Protein AF-A0A2E9H2A4-F1 (afdb_monomer_lite)

Sequence (267 aa):
MDQTSPLSNIRSANSITELLSYAELPSLSETFDEAINESSDATPHNDAESMAMAVLEGIEKLYPNKPIKTAPEEAQAKALQSYLTGAYCTAWNRHYKDAYKDKVQRLLEAIQKRLINYTKRQLIKDPETSLICRYLVASLYYPGCNQGKLLSIVNERGYLLKETHDNGGVSFFIRGLAAKVGDNTFSIDRRGREHRQYLTVTVPQAFPVYTNGETYTMSSHDFIKSVPELDSAYYHITSFGDRKGCARHFPVQWHKVPDLLRKLSCY

Radius of gyration: 24.15 Å; chains: 1; bounding box: 60×39×70 Å

Foldseek 3Di:
DDPDPLLNQLLPDQALVSNVVSVPPCCLVVVVVVCVVPDPDDPPPPVSLVSLVSSLVSCPVRVDLDADDDLVSLVSLVVLLVVLVVVLVVCVVVVPDVVSNVSSVVSNVSSLVSLLVVQLVLADPDPLLQQLQVCQLVVVVPPQFLNVLSQVVNLVVPQKAWAQDPVRDIWIKGWRHFFWFFAPDWDADPVRDTDTDTHRDSATAIETGDDPPPNPPVPPVVVVVSHHHDPCVRHDYEHDDDDGRHTDDDPHPVVCNVVSSVVSVRD

pLDDT: mean 80.33, std 15.94, range [37.22, 97.31]

Structure (mmCIF, N/CA/C/O backbone):
data_AF-A0A2E9H2A4-F1
#
_entry.id   AF-A0A2E9H2A4-F1
#
loop_
_atom_site.group_PDB
_atom_site.id
_atom_site.type_symbol
_atom_site.label_atom_id
_atom_site.label_alt_id
_atom_site.label_comp_id
_atom_site.label_asym_id
_atom_site.label_entity_id
_atom_site.label_seq_id
_atom_site.pdbx_PDB_ins_code
_atom_site.Cartn_x
_atom_site.Cartn_y
_atom_site.Cartn_z
_atom_site.occupancy
_atom_site.B_iso_or_equiv
_atom_site.auth_seq_id
_atom_site.auth_comp_id
_atom_site.auth_asym_id
_atom_site.auth_atom_id
_atom_site.pdbx_PDB_model_num
ATOM 1 N N . MET A 1 1 ? 36.497 18.660 -25.911 1.00 41.53 1 MET A N 1
ATOM 2 C CA . MET A 1 1 ? 35.670 18.106 -24.822 1.00 41.53 1 MET A CA 1
ATOM 3 C C . MET A 1 1 ? 35.208 16.748 -25.306 1.00 41.53 1 MET A C 1
ATOM 5 O O . MET A 1 1 ? 34.472 16.718 -26.282 1.00 41.53 1 MET A O 1
ATOM 9 N N . ASP A 1 2 ? 35.722 15.662 -24.728 1.00 44.47 2 ASP A N 1
ATOM 10 C CA . ASP A 1 2 ? 35.281 14.305 -25.073 1.00 44.47 2 ASP A CA 1
ATOM 11 C C . ASP A 1 2 ? 33.812 14.159 -24.678 1.00 44.47 2 ASP A C 1
ATOM 13 O O . ASP A 1 2 ? 33.480 14.084 -23.496 1.00 44.47 2 ASP A O 1
ATOM 17 N N . GLN A 1 3 ? 32.916 14.177 -25.664 1.00 45.69 3 GLN A N 1
ATOM 18 C CA . GLN A 1 3 ? 31.533 13.784 -25.441 1.00 45.69 3 GLN A CA 1
ATOM 19 C C . GLN A 1 3 ? 31.513 12.258 -25.363 1.00 45.69 3 GLN A C 1
ATOM 21 O O . GLN A 1 3 ? 31.515 11.570 -26.384 1.00 45.69 3 GLN A O 1
ATOM 26 N N . THR A 1 4 ? 31.550 11.712 -24.147 1.00 58.47 4 THR A N 1
ATOM 27 C CA . THR A 1 4 ? 31.296 10.286 -23.943 1.00 58.47 4 THR A CA 1
ATOM 28 C C . THR A 1 4 ? 29.898 9.964 -24.467 1.00 58.47 4 THR A C 1
ATOM 30 O O . THR A 1 4 ? 28.918 10.627 -24.123 1.00 58.47 4 THR A O 1
ATOM 33 N N . SER A 1 5 ? 29.806 8.961 -25.347 1.00 72.56 5 SER A N 1
ATOM 34 C CA . SER A 1 5 ? 28.535 8.537 -25.944 1.00 72.56 5 SER A CA 1
ATOM 35 C C . SER A 1 5 ? 27.500 8.251 -24.841 1.00 72.56 5 SER A C 1
ATOM 37 O O . SER A 1 5 ? 27.849 7.577 -23.864 1.00 72.56 5 SER A O 1
ATOM 39 N N . PRO A 1 6 ? 26.229 8.671 -24.981 1.00 72.44 6 PRO A N 1
ATOM 40 C CA . PRO A 1 6 ? 25.174 8.380 -24.005 1.00 72.44 6 PRO A CA 1
ATOM 41 C C . PRO A 1 6 ? 25.090 6.898 -23.609 1.00 72.44 6 PRO A C 1
ATOM 43 O O . PRO A 1 6 ? 24.898 6.568 -22.440 1.00 72.44 6 PRO A O 1
ATOM 46 N N . LEU A 1 7 ? 25.335 5.987 -24.558 1.00 70.94 7 LEU A N 1
ATOM 47 C CA . LEU A 1 7 ? 25.357 4.545 -24.312 1.00 70.94 7 LEU A CA 1
ATOM 48 C C . LEU A 1 7 ? 26.518 4.118 -23.398 1.00 70.94 7 LEU A C 1
ATOM 50 O O . LEU A 1 7 ? 26.370 3.200 -22.592 1.00 70.94 7 LEU A O 1
ATOM 54 N N . SER A 1 8 ? 27.672 4.779 -23.509 1.00 72.75 8 SER A N 1
ATOM 55 C CA . SER A 1 8 ? 28.818 4.523 -22.631 1.00 72.75 8 SER A CA 1
ATOM 56 C C . SER A 1 8 ? 28.529 4.955 -21.192 1.00 72.75 8 SER A C 1
ATOM 58 O O . SER A 1 8 ? 28.810 4.181 -20.280 1.00 72.75 8 SER A O 1
ATOM 60 N N . ASN A 1 9 ? 27.850 6.094 -21.007 1.00 77.75 9 ASN A N 1
ATOM 61 C CA . ASN A 1 9 ? 27.441 6.600 -19.693 1.00 77.75 9 ASN A CA 1
ATOM 62 C C . ASN A 1 9 ? 26.414 5.667 -19.018 1.00 77.75 9 ASN A C 1
ATOM 64 O O . ASN A 1 9 ? 26.555 5.327 -17.845 1.00 77.75 9 ASN A O 1
ATOM 68 N N . ILE A 1 10 ? 25.428 5.167 -19.777 1.00 77.81 10 ILE A N 1
ATOM 69 C CA . ILE A 1 10 ? 24.447 4.175 -19.292 1.00 77.81 10 ILE A CA 1
ATOM 70 C C . ILE A 1 10 ? 25.150 2.891 -18.832 1.00 77.81 10 ILE A C 1
ATOM 72 O O . ILE A 1 10 ? 24.850 2.357 -17.766 1.00 77.81 10 ILE A O 1
ATOM 76 N N . ARG A 1 11 ? 26.110 2.393 -19.621 1.00 77.25 11 ARG A N 1
ATOM 77 C CA . ARG A 1 11 ? 26.856 1.165 -19.301 1.00 77.25 11 ARG A CA 1
ATOM 78 C C . ARG A 1 11 ? 27.797 1.324 -18.109 1.00 77.25 11 ARG A C 1
ATOM 80 O O . ARG A 1 11 ? 28.096 0.324 -17.455 1.00 77.25 11 ARG A O 1
ATOM 87 N N . SER A 1 12 ? 28.262 2.542 -17.835 1.00 79.25 12 SER A N 1
ATOM 88 C CA . SER A 1 12 ? 29.117 2.854 -16.688 1.00 79.25 12 SER A CA 1
ATOM 89 C C . SER A 1 12 ? 28.353 3.212 -15.413 1.00 79.25 12 SER A C 1
ATOM 91 O O . SER A 1 12 ? 28.998 3.411 -14.386 1.00 79.25 12 SER A O 1
ATOM 93 N N . ALA A 1 13 ? 27.017 3.299 -15.454 1.00 80.19 13 ALA A N 1
ATOM 94 C CA . ALA A 1 13 ? 26.213 3.635 -14.284 1.00 80.19 13 ALA A CA 1
ATOM 95 C C . ALA A 1 13 ? 26.448 2.628 -13.145 1.00 80.19 13 ALA A C 1
ATOM 97 O O . ALA A 1 13 ? 26.366 1.409 -13.334 1.00 80.19 13 ALA A O 1
ATOM 98 N N . ASN A 1 14 ? 26.709 3.141 -11.943 1.00 83.31 14 ASN A N 1
ATOM 99 C CA . ASN A 1 14 ? 27.027 2.340 -10.759 1.00 83.31 14 ASN A CA 1
ATOM 100 C C . ASN A 1 14 ? 25.885 2.309 -9.739 1.00 83.31 14 ASN A C 1
ATOM 102 O O . ASN A 1 14 ? 25.937 1.558 -8.764 1.00 83.31 14 ASN A O 1
ATOM 106 N N . SER A 1 15 ? 24.835 3.101 -9.958 1.00 81.31 15 SER A N 1
ATOM 107 C CA . SER A 1 15 ? 23.630 3.093 -9.135 1.00 81.31 15 SER A CA 1
ATOM 108 C C . SER A 1 15 ? 22.362 3.179 -9.978 1.00 81.31 15 SER A C 1
ATOM 110 O O . SER A 1 15 ? 22.372 3.646 -11.113 1.00 81.31 15 SER A O 1
ATOM 112 N N . ILE A 1 16 ? 21.241 2.738 -9.406 1.00 77.19 16 ILE A N 1
ATOM 113 C CA . ILE A 1 16 ? 19.925 2.849 -10.053 1.00 77.19 16 ILE A CA 1
ATOM 114 C C . ILE A 1 16 ? 19.506 4.306 -10.199 1.00 77.19 16 ILE A C 1
ATOM 116 O O . ILE A 1 16 ? 18.927 4.659 -11.214 1.00 77.19 16 ILE A O 1
ATOM 120 N N . THR A 1 17 ? 19.802 5.151 -9.213 1.00 79.38 17 THR A N 1
ATOM 121 C CA . THR A 1 17 ? 19.471 6.579 -9.276 1.00 79.38 17 THR A CA 1
ATOM 122 C C . THR A 1 17 ? 20.201 7.257 -10.432 1.00 79.38 17 THR A C 1
ATOM 124 O O . THR A 1 17 ? 19.586 7.970 -11.215 1.00 79.38 17 THR A O 1
ATOM 127 N N . GLU A 1 18 ? 21.494 6.975 -10.584 1.00 79.00 18 GLU A N 1
ATOM 128 C CA . GLU A 1 18 ? 22.300 7.445 -11.713 1.00 79.00 18 GLU A CA 1
ATOM 129 C C . GLU A 1 18 ? 21.755 6.903 -13.043 1.00 79.00 18 GLU A C 1
ATOM 131 O O . GLU A 1 18 ? 21.509 7.670 -13.969 1.00 79.00 18 GLU A O 1
ATOM 136 N N . LEU A 1 19 ? 21.453 5.603 -13.112 1.00 79.88 19 LEU A N 1
ATOM 137 C CA . LEU A 1 19 ? 20.891 4.978 -14.309 1.00 79.88 19 LEU A CA 1
ATOM 138 C C . LEU A 1 19 ? 19.537 5.586 -14.720 1.00 79.88 19 LEU A C 1
ATOM 140 O O . LEU A 1 19 ? 19.303 5.815 -15.904 1.00 79.88 19 LEU A O 1
ATOM 144 N N . LEU A 1 20 ? 18.656 5.855 -13.753 1.00 73.88 20 LEU A N 1
ATOM 145 C CA . LEU A 1 20 ? 17.354 6.480 -13.991 1.00 73.88 20 LEU A CA 1
ATOM 146 C C . LEU A 1 20 ? 17.492 7.952 -14.389 1.00 73.88 20 LEU A C 1
ATOM 148 O O . LEU A 1 20 ? 16.745 8.393 -15.254 1.00 73.88 20 LEU A O 1
ATOM 152 N N . SER A 1 21 ? 18.485 8.680 -13.871 1.00 76.06 21 SER A N 1
ATOM 153 C CA . SER A 1 21 ? 18.745 10.064 -14.298 1.00 76.06 21 SER A CA 1
ATOM 154 C C . SER A 1 21 ? 19.121 10.169 -15.781 1.00 76.06 21 SER A C 1
ATOM 156 O O . SER A 1 21 ? 18.755 11.133 -16.446 1.00 76.06 21 SER A O 1
ATOM 158 N N . TYR A 1 22 ? 19.779 9.143 -16.338 1.00 70.50 22 TYR A N 1
ATOM 159 C CA . TYR A 1 22 ? 20.033 9.059 -17.780 1.00 70.50 22 TYR A CA 1
ATOM 160 C C . TYR A 1 22 ? 18.782 8.700 -18.585 1.00 70.50 22 TYR A C 1
ATOM 162 O O . TYR A 1 22 ? 18.693 9.031 -19.765 1.00 70.50 22 TYR A O 1
ATOM 170 N N . ALA A 1 23 ? 17.821 8.016 -17.964 1.00 60.75 23 ALA A N 1
ATOM 171 C CA . ALA A 1 23 ? 16.560 7.642 -18.591 1.00 60.75 23 ALA A CA 1
ATOM 172 C C . ALA A 1 23 ? 15.506 8.766 -18.539 1.00 60.75 23 ALA A C 1
ATOM 174 O O . ALA A 1 23 ? 14.597 8.775 -19.364 1.00 60.75 23 ALA A O 1
ATOM 175 N N . GLU A 1 24 ? 15.644 9.705 -17.596 1.00 54.62 24 GLU A N 1
ATOM 176 C CA . GLU A 1 24 ? 14.850 10.936 -17.456 1.00 54.62 24 GLU A CA 1
ATOM 177 C C . GLU A 1 24 ? 15.359 12.093 -18.332 1.00 54.62 24 GLU A C 1
ATOM 179 O O . GLU A 1 24 ? 14.781 13.180 -18.303 1.00 54.62 24 GLU A O 1
ATOM 184 N N . LEU A 1 25 ? 16.422 11.891 -19.121 1.00 44.00 25 LEU A N 1
ATOM 185 C CA . LEU A 1 25 ? 16.894 12.919 -20.042 1.00 44.00 25 LEU A CA 1
ATOM 186 C C . LEU A 1 25 ? 15.763 13.306 -21.018 1.00 44.00 25 LEU A C 1
ATOM 188 O O . LEU A 1 25 ? 15.242 12.430 -21.718 1.00 44.00 25 LEU A O 1
ATOM 192 N N . PRO A 1 26 ? 15.435 14.609 -21.139 1.00 38.66 26 PRO A N 1
ATOM 193 C CA . PRO A 1 26 ? 14.500 15.124 -22.141 1.00 38.66 26 PRO A CA 1
ATOM 194 C C . PRO A 1 26 ? 14.862 14.663 -23.557 1.00 38.66 26 PRO A C 1
ATOM 196 O O . PRO A 1 26 ? 13.988 14.455 -24.382 1.00 38.66 26 PRO A O 1
ATOM 199 N N . SER A 1 27 ? 16.131 14.336 -23.816 1.00 39.84 27 SER A N 1
ATOM 200 C CA . SER A 1 27 ? 16.612 13.726 -25.060 1.00 39.84 27 SER A CA 1
ATOM 201 C C . SER A 1 27 ? 16.195 12.258 -25.287 1.00 39.84 27 SER A C 1
ATOM 203 O O . SER A 1 27 ? 16.815 11.576 -26.103 1.00 39.84 27 SER A O 1
ATOM 205 N N . LEU A 1 28 ? 15.225 11.712 -24.548 1.00 40.84 28 LEU A N 1
ATOM 206 C CA . LEU A 1 28 ? 14.496 10.492 -24.925 1.00 40.84 28 LEU A CA 1
ATOM 207 C C . LEU A 1 28 ? 12.985 10.744 -25.136 1.00 40.84 28 LEU A C 1
ATOM 209 O O . LEU A 1 28 ? 12.252 9.824 -25.508 1.00 40.84 28 LEU A O 1
ATOM 213 N N . SER A 1 29 ? 12.507 11.977 -24.957 1.00 37.69 29 SER A N 1
ATOM 214 C CA . SER A 1 29 ? 11.160 12.406 -25.356 1.00 37.69 29 SER A CA 1
ATOM 215 C C . SER A 1 29 ? 11.201 13.497 -26.431 1.00 37.69 29 SER A C 1
ATOM 217 O O . SER A 1 29 ? 10.499 13.375 -27.423 1.00 37.69 29 SER A O 1
ATOM 219 N N . GLU A 1 30 ? 12.080 14.492 -26.310 1.00 37.88 30 GLU A N 1
ATOM 220 C CA . GLU A 1 30 ? 12.219 15.644 -27.216 1.00 37.88 30 GLU A CA 1
ATOM 221 C C . GLU A 1 30 ? 12.885 15.277 -28.551 1.00 37.88 30 GLU A C 1
ATOM 223 O O . GLU A 1 30 ? 12.317 15.549 -29.602 1.00 37.88 30 GLU A O 1
ATOM 228 N N . THR A 1 31 ? 13.987 14.518 -28.552 1.00 43.16 31 THR A N 1
ATOM 229 C CA . THR A 1 31 ? 14.543 13.913 -29.791 1.00 43.16 31 THR A CA 1
ATOM 230 C C . THR A 1 31 ? 13.600 12.899 -30.436 1.00 43.16 31 THR A C 1
ATOM 232 O O . THR A 1 31 ? 13.800 12.521 -31.588 1.00 43.16 31 THR A O 1
ATOM 235 N N . PHE A 1 32 ? 12.577 12.426 -29.720 1.00 42.84 32 PHE A N 1
ATOM 236 C CA . PHE A 1 32 ? 11.606 11.489 -30.274 1.00 42.84 32 PHE A CA 1
ATOM 237 C C . PHE A 1 32 ? 10.368 12.163 -30.855 1.00 42.84 32 PHE A C 1
ATOM 239 O O . PHE A 1 32 ? 9.846 11.647 -31.839 1.00 42.84 32 PHE A O 1
ATOM 246 N N . ASP A 1 33 ? 9.920 13.287 -30.300 1.00 37.22 33 ASP A N 1
ATOM 247 C CA . ASP A 1 33 ? 8.853 14.091 -30.901 1.00 37.22 33 ASP A CA 1
ATOM 248 C C . ASP A 1 33 ? 9.374 14.894 -32.111 1.00 37.22 33 ASP A C 1
ATOM 250 O O . ASP A 1 33 ? 8.648 15.063 -33.093 1.00 37.22 33 ASP A O 1
ATOM 254 N N . GLU A 1 34 ? 10.655 15.286 -32.123 1.00 40.69 34 GLU A N 1
ATOM 255 C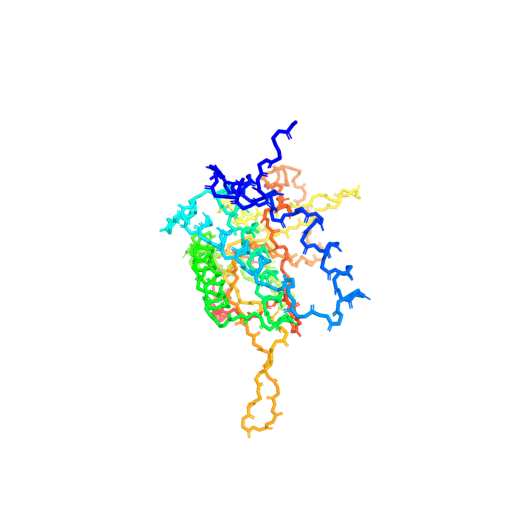 CA . GLU A 1 34 ? 11.314 15.859 -33.311 1.00 40.69 34 GLU A CA 1
ATOM 256 C C . GLU A 1 34 ? 11.515 14.815 -34.430 1.00 40.69 34 GLU A C 1
ATOM 258 O O . GLU A 1 34 ? 11.243 15.099 -35.597 1.00 40.69 34 GLU A O 1
ATOM 263 N N . ALA A 1 35 ? 11.862 13.562 -34.102 1.00 42.44 35 ALA A N 1
ATOM 264 C CA . ALA A 1 35 ? 12.003 12.488 -35.098 1.00 42.44 35 ALA A CA 1
ATOM 265 C C . ALA A 1 35 ? 10.677 12.078 -35.776 1.00 42.44 35 ALA A C 1
ATOM 267 O O . ALA A 1 35 ? 10.696 11.600 -36.915 1.00 42.44 35 ALA A O 1
ATOM 268 N N . ILE A 1 36 ? 9.536 12.282 -35.100 1.00 43.88 36 ILE A N 1
ATOM 269 C CA . ILE A 1 36 ? 8.183 12.051 -35.641 1.00 43.88 36 ILE A CA 1
ATOM 270 C C . ILE A 1 36 ? 7.803 13.117 -36.682 1.00 43.88 36 ILE A C 1
ATOM 272 O O . ILE A 1 36 ? 7.034 12.819 -37.595 1.00 43.88 36 ILE A O 1
ATOM 276 N N . ASN A 1 37 ? 8.362 14.328 -36.587 1.00 42.75 37 ASN A N 1
ATOM 277 C CA . ASN A 1 37 ? 8.057 15.417 -37.515 1.00 42.75 37 ASN A CA 1
ATOM 278 C C . ASN A 1 37 ? 9.061 15.561 -38.672 1.00 42.75 37 ASN A C 1
ATOM 280 O O . ASN A 1 37 ? 8.698 16.164 -39.680 1.00 42.75 37 ASN A O 1
ATOM 284 N N . GLU A 1 38 ? 10.272 14.989 -38.588 1.00 43.50 38 GLU A N 1
ATOM 285 C CA . GLU A 1 38 ? 11.309 15.211 -39.616 1.00 43.50 38 GLU A CA 1
ATOM 286 C C . GLU A 1 38 ? 11.833 13.983 -40.381 1.00 43.50 38 GLU A C 1
ATOM 288 O O . GLU A 1 38 ? 12.573 14.172 -41.344 1.00 43.50 38 GLU A O 1
ATOM 293 N N . SER A 1 39 ? 11.455 12.735 -40.077 1.00 39.09 39 SER A N 1
ATOM 294 C CA . SER A 1 39 ? 12.042 11.585 -40.797 1.00 39.09 39 SER A CA 1
ATOM 295 C C . SER A 1 39 ? 11.034 10.743 -41.583 1.00 39.09 39 SER A C 1
ATOM 297 O O . SER A 1 39 ? 10.374 9.844 -41.073 1.00 39.09 39 SER A O 1
ATOM 299 N N . SER A 1 40 ? 10.987 11.009 -42.891 1.00 40.69 40 SER A N 1
ATOM 300 C CA . SER A 1 40 ? 10.517 10.058 -43.910 1.00 40.69 40 SER A CA 1
ATOM 301 C C . SER A 1 40 ? 11.601 9.042 -44.317 1.00 40.69 40 SER A C 1
ATOM 303 O O . SER A 1 40 ? 11.368 8.243 -45.220 1.00 40.69 40 SER A O 1
ATOM 305 N N . ASP A 1 41 ? 12.739 9.006 -43.607 1.00 44.25 41 ASP A N 1
ATOM 306 C CA . ASP A 1 41 ? 13.836 8.059 -43.833 1.00 44.25 41 ASP A CA 1
ATOM 307 C C . ASP A 1 41 ? 14.141 7.204 -42.585 1.00 44.25 41 ASP A C 1
ATOM 309 O O . ASP A 1 41 ? 14.397 7.679 -41.477 1.00 44.25 41 ASP A O 1
ATOM 313 N N . ALA A 1 42 ? 14.104 5.889 -42.792 1.00 47.28 42 ALA A N 1
ATOM 314 C CA . ALA A 1 42 ? 13.918 4.824 -41.809 1.00 47.28 42 ALA A CA 1
ATOM 315 C C . ALA A 1 42 ? 15.148 4.444 -40.945 1.00 47.28 42 ALA A C 1
ATOM 317 O O . ALA A 1 42 ? 15.476 3.261 -40.838 1.00 47.28 42 ALA A O 1
ATOM 318 N N . THR A 1 43 ? 15.818 5.396 -40.284 1.00 43.75 43 THR A N 1
ATOM 319 C CA . THR A 1 43 ? 17.088 5.103 -39.566 1.00 43.75 43 THR A CA 1
ATOM 320 C C . THR A 1 43 ? 17.275 5.529 -38.089 1.00 43.75 43 THR A C 1
ATOM 322 O O . THR A 1 43 ? 18.273 5.092 -37.519 1.00 43.75 43 THR A O 1
ATOM 325 N N . PRO A 1 44 ? 16.375 6.250 -37.381 1.00 49.38 44 PRO A N 1
ATOM 326 C CA . PRO A 1 44 ? 16.601 6.600 -35.963 1.00 49.38 44 PRO A CA 1
ATOM 327 C C . PRO A 1 44 ? 16.150 5.538 -34.932 1.00 49.38 44 PRO A C 1
ATOM 329 O O . PRO A 1 44 ? 16.509 5.614 -33.757 1.00 49.38 44 PRO A O 1
ATOM 332 N N . HIS A 1 45 ? 15.384 4.514 -35.330 1.00 50.81 45 HIS A N 1
ATOM 333 C CA . HIS A 1 45 ? 14.771 3.574 -34.376 1.00 50.81 45 HIS A CA 1
ATOM 334 C C . HIS A 1 45 ? 15.750 2.607 -33.678 1.00 50.81 45 HIS A C 1
ATOM 336 O O . HIS A 1 45 ? 15.468 2.159 -32.565 1.00 50.81 45 HIS A O 1
ATOM 342 N N . ASN A 1 46 ? 16.890 2.276 -34.293 1.00 60.47 46 ASN A N 1
ATOM 343 C CA . ASN A 1 46 ? 17.765 1.199 -33.805 1.00 60.47 46 ASN A CA 1
ATOM 344 C C . ASN A 1 46 ? 18.646 1.623 -32.610 1.00 60.47 46 ASN A C 1
ATOM 346 O O . ASN A 1 46 ? 18.871 0.832 -31.690 1.00 60.47 46 ASN A O 1
ATOM 350 N N . ASP A 1 47 ? 19.096 2.879 -32.579 1.00 72.06 47 ASP A N 1
ATOM 351 C CA . ASP A 1 47 ? 19.973 3.390 -31.515 1.00 72.06 47 ASP A CA 1
ATOM 352 C C . ASP A 1 47 ? 19.191 3.670 -30.228 1.00 72.06 47 ASP A C 1
ATOM 354 O O . ASP A 1 47 ? 19.623 3.308 -29.132 1.00 72.06 47 ASP A O 1
ATOM 358 N N . ALA A 1 48 ? 17.983 4.215 -30.371 1.00 72.56 48 ALA A N 1
ATOM 359 C CA . ALA A 1 48 ? 17.031 4.418 -29.288 1.00 72.56 48 ALA A CA 1
ATOM 360 C C . ALA A 1 48 ? 16.622 3.105 -28.599 1.00 72.56 48 ALA A C 1
ATOM 362 O O . ALA A 1 48 ? 16.638 3.011 -27.369 1.00 72.56 48 ALA A O 1
ATOM 363 N N . GLU A 1 49 ? 16.275 2.076 -29.380 1.00 75.81 49 GLU A N 1
ATOM 364 C CA . GLU A 1 49 ? 15.949 0.747 -28.849 1.00 75.81 49 GLU A CA 1
ATOM 365 C C . GLU A 1 49 ? 17.166 0.119 -28.148 1.00 75.81 49 GLU A C 1
ATOM 367 O O . GLU A 1 49 ? 17.036 -0.439 -27.056 1.00 75.81 49 GLU A O 1
ATOM 372 N N . SER A 1 50 ? 18.363 0.271 -28.721 1.00 81.06 50 SER A N 1
ATOM 373 C CA . SER A 1 50 ? 19.613 -0.237 -28.140 1.00 81.06 50 SER A CA 1
ATOM 374 C C . SER A 1 50 ? 19.972 0.447 -26.817 1.00 81.06 50 SER A C 1
ATOM 376 O O . SER A 1 50 ? 20.361 -0.225 -25.858 1.00 81.06 50 SER A O 1
ATOM 378 N N . MET A 1 51 ? 19.801 1.769 -26.722 1.00 81.56 51 MET A N 1
ATOM 379 C CA . MET A 1 51 ? 19.972 2.519 -25.474 1.00 81.56 51 MET A CA 1
ATOM 380 C C . MET A 1 51 ? 18.955 2.088 -24.420 1.00 81.56 51 MET A C 1
ATOM 382 O O . MET A 1 51 ? 19.328 1.805 -23.282 1.00 81.56 51 MET A O 1
ATOM 386 N N . ALA A 1 52 ? 17.682 1.969 -24.802 1.00 82.50 52 ALA A N 1
ATOM 387 C CA . ALA A 1 52 ? 16.633 1.516 -23.902 1.00 82.50 52 ALA A CA 1
ATOM 388 C C . ALA A 1 52 ? 16.915 0.094 -23.386 1.00 82.50 52 ALA A C 1
ATOM 390 O O . ALA A 1 52 ? 16.744 -0.176 -22.198 1.00 82.50 52 ALA A O 1
ATOM 391 N N . MET A 1 53 ? 17.380 -0.815 -24.249 1.00 87.44 53 MET A N 1
ATOM 392 C CA . MET A 1 53 ? 17.757 -2.176 -23.859 1.00 87.44 53 MET A CA 1
ATOM 393 C C . MET A 1 53 ? 18.934 -2.180 -22.872 1.00 87.44 53 MET A C 1
ATOM 395 O O . MET A 1 53 ? 18.891 -2.901 -21.873 1.00 87.44 53 MET A O 1
ATOM 399 N N . ALA A 1 54 ? 19.946 -1.335 -23.096 1.00 86.06 54 ALA A N 1
ATOM 400 C CA . ALA A 1 54 ? 21.081 -1.191 -22.184 1.00 86.06 54 ALA A CA 1
ATOM 401 C C . ALA A 1 54 ? 20.654 -0.693 -20.791 1.00 86.06 54 ALA A C 1
ATOM 403 O O . ALA A 1 54 ? 21.198 -1.149 -19.784 1.00 86.06 54 ALA A O 1
ATOM 404 N N . VAL A 1 55 ? 19.639 0.177 -20.704 1.00 87.50 55 VAL A N 1
ATOM 405 C CA . VAL A 1 55 ? 19.055 0.578 -19.413 1.00 87.50 55 VAL A CA 1
ATOM 406 C C . VAL A 1 55 ? 18.413 -0.618 -18.705 1.00 87.50 55 VAL A C 1
ATOM 408 O O . VAL A 1 55 ? 18.656 -0.820 -17.516 1.00 87.50 55 VAL A O 1
ATOM 411 N N . LEU A 1 56 ? 17.654 -1.466 -19.410 1.00 90.25 56 LEU A N 1
ATOM 412 C CA . LEU A 1 56 ? 17.060 -2.669 -18.804 1.00 90.25 56 LEU A CA 1
ATOM 413 C C . LEU A 1 56 ? 18.120 -3.657 -18.301 1.00 90.25 56 LEU A C 1
ATOM 415 O O . LEU A 1 56 ? 17.942 -4.271 -17.250 1.00 90.25 56 LEU A O 1
ATOM 419 N N . GLU A 1 57 ? 19.226 -3.806 -19.030 1.00 90.69 57 GLU A N 1
ATOM 420 C CA . GLU A 1 57 ? 20.386 -4.598 -18.599 1.00 90.69 57 GLU A CA 1
ATOM 421 C C . GLU A 1 57 ? 21.046 -4.019 -17.347 1.00 90.69 57 GLU A C 1
ATOM 423 O O . GLU A 1 57 ? 21.358 -4.759 -16.410 1.00 90.69 57 GLU A O 1
ATOM 428 N N . GLY A 1 58 ? 21.201 -2.694 -17.296 1.00 87.81 58 GLY A N 1
ATOM 429 C CA . GLY A 1 58 ? 21.674 -1.981 -16.115 1.00 87.81 58 GLY A CA 1
ATOM 430 C C . GLY A 1 58 ? 20.769 -2.213 -14.905 1.00 87.81 58 GLY A C 1
ATOM 431 O O . GLY A 1 58 ? 21.265 -2.560 -13.834 1.00 87.81 58 GLY A O 1
ATOM 432 N N . ILE A 1 59 ? 19.445 -2.111 -15.071 1.00 89.31 59 ILE A N 1
ATOM 433 C CA . ILE A 1 59 ? 18.464 -2.372 -14.003 1.00 89.31 59 ILE A CA 1
ATOM 434 C C . ILE A 1 59 ? 18.588 -3.811 -13.502 1.00 89.31 59 ILE A C 1
ATOM 436 O O . ILE A 1 59 ? 18.649 -4.038 -12.295 1.00 89.31 59 ILE A O 1
ATOM 440 N N . GLU A 1 60 ? 18.649 -4.786 -14.407 1.00 89.81 60 GLU A N 1
ATOM 441 C CA . GLU A 1 60 ? 18.771 -6.202 -14.054 1.00 89.81 60 GLU A CA 1
ATOM 442 C C . GLU A 1 60 ? 20.043 -6.494 -13.243 1.00 89.81 60 GLU A C 1
ATOM 444 O O . GLU A 1 60 ? 20.006 -7.256 -12.273 1.00 89.81 60 GLU A O 1
ATOM 449 N N . LYS A 1 61 ? 21.157 -5.846 -13.599 1.00 88.44 61 LYS A N 1
ATOM 450 C CA . LYS A 1 61 ? 22.441 -5.978 -12.904 1.00 88.44 61 LYS A CA 1
ATOM 451 C C . LYS A 1 61 ? 22.453 -5.263 -11.549 1.00 88.44 61 LYS A C 1
ATOM 453 O O . LYS A 1 61 ? 22.925 -5.827 -10.563 1.00 88.44 61 LYS A O 1
ATOM 458 N N . LEU A 1 62 ? 21.972 -4.020 -11.503 1.00 85.56 62 LEU A N 1
ATOM 459 C CA . LEU A 1 62 ? 22.076 -3.136 -10.336 1.00 85.56 62 LEU A CA 1
ATOM 460 C C . LEU A 1 62 ? 20.959 -3.358 -9.312 1.00 85.56 62 LEU A C 1
ATOM 462 O O . LEU A 1 62 ? 21.147 -3.058 -8.133 1.00 85.56 62 LEU A O 1
ATOM 466 N N . TYR A 1 63 ? 19.816 -3.909 -9.726 1.00 84.38 63 TYR A N 1
ATOM 467 C CA . TYR A 1 63 ? 18.692 -4.223 -8.848 1.00 84.38 63 TYR A CA 1
ATOM 468 C C . TYR A 1 63 ? 18.465 -5.736 -8.740 1.00 84.38 63 TYR A C 1
ATOM 470 O O . TYR A 1 63 ? 17.452 -6.260 -9.219 1.00 84.38 63 TYR A O 1
ATOM 478 N N . PRO A 1 64 ? 19.382 -6.469 -8.077 1.00 78.62 64 PRO A N 1
ATOM 479 C CA . PRO A 1 64 ? 19.293 -7.916 -7.985 1.00 78.62 64 PRO A CA 1
ATOM 480 C C . PRO A 1 64 ? 17.985 -8.341 -7.320 1.00 78.62 64 PRO A C 1
ATOM 482 O O . PRO A 1 64 ? 17.410 -7.625 -6.493 1.00 78.62 64 PRO A O 1
ATOM 485 N N . ASN A 1 65 ? 17.538 -9.552 -7.647 1.00 83.06 65 ASN A N 1
ATOM 486 C CA . ASN A 1 65 ? 16.299 -10.140 -7.146 1.00 83.06 65 ASN A CA 1
ATOM 487 C C . ASN A 1 65 ? 16.388 -10.513 -5.649 1.00 83.06 65 ASN A C 1
ATOM 489 O O . ASN A 1 65 ? 16.421 -11.685 -5.277 1.00 83.06 65 ASN A O 1
ATOM 493 N N . LYS A 1 66 ? 16.464 -9.504 -4.777 1.00 88.81 66 LYS A N 1
ATOM 494 C CA . LYS A 1 66 ? 16.545 -9.636 -3.318 1.00 88.81 66 LYS A CA 1
ATOM 495 C C . LYS A 1 66 ? 15.228 -9.206 -2.657 1.00 88.81 66 LYS A C 1
ATOM 497 O O . LYS A 1 66 ? 14.582 -8.266 -3.122 1.00 88.81 66 LYS A O 1
ATOM 502 N N . PRO A 1 67 ? 14.799 -9.842 -1.555 1.00 92.88 67 PRO A N 1
ATOM 503 C CA . PRO A 1 67 ? 13.618 -9.390 -0.827 1.00 92.88 67 PRO A CA 1
ATOM 504 C C . PRO A 1 67 ? 13.779 -7.944 -0.342 1.00 92.88 67 PRO A C 1
ATOM 506 O O . PRO A 1 67 ? 14.796 -7.624 0.261 1.00 92.88 67 PRO A O 1
ATOM 509 N N . ILE A 1 68 ? 12.760 -7.110 -0.560 1.00 94.12 68 ILE A N 1
ATOM 510 C CA . ILE A 1 68 ? 12.664 -5.762 0.027 1.00 94.12 68 ILE A CA 1
ATOM 511 C C . ILE A 1 68 ? 12.485 -5.924 1.542 1.00 94.12 68 ILE A C 1
ATOM 513 O O . ILE A 1 68 ? 11.695 -6.759 1.976 1.00 94.12 68 ILE A O 1
ATOM 517 N N . LYS A 1 69 ? 13.198 -5.192 2.382 1.00 93.56 69 LYS A N 1
ATOM 518 C CA . LYS A 1 69 ? 13.138 -5.299 3.848 1.00 93.56 69 LYS A CA 1
ATOM 519 C C . LYS A 1 69 ? 12.827 -3.969 4.516 1.00 93.56 69 LYS A C 1
ATOM 521 O O . LYS A 1 69 ? 12.253 -3.986 5.600 1.00 93.56 69 LYS A O 1
ATOM 526 N N . THR A 1 70 ? 13.155 -2.852 3.878 1.00 92.06 70 THR A N 1
ATOM 527 C CA . THR A 1 70 ? 13.048 -1.513 4.469 1.00 92.06 70 THR A CA 1
ATOM 528 C C . THR A 1 70 ? 12.153 -0.598 3.629 1.00 92.06 70 THR A C 1
ATOM 530 O O . THR A 1 70 ? 11.888 -0.884 2.463 1.00 92.06 70 THR A O 1
ATOM 533 N N . ALA A 1 71 ? 11.666 0.494 4.227 1.00 90.00 71 ALA A N 1
ATOM 534 C CA . ALA A 1 71 ? 10.879 1.496 3.504 1.00 90.00 71 ALA A CA 1
ATOM 535 C C . ALA A 1 71 ? 11.687 2.204 2.390 1.00 90.00 71 ALA A C 1
ATOM 537 O O . ALA A 1 71 ? 11.157 2.337 1.291 1.00 90.00 71 ALA A O 1
ATOM 538 N N . PRO A 1 72 ? 12.978 2.561 2.575 1.00 90.75 72 PRO A N 1
ATOM 539 C CA . PRO A 1 72 ? 13.793 3.093 1.478 1.00 90.75 72 PRO A CA 1
ATOM 540 C C . PRO A 1 72 ? 13.942 2.132 0.288 1.00 90.75 72 PRO A C 1
ATOM 542 O O . PRO A 1 72 ? 13.869 2.552 -0.865 1.00 90.75 72 PRO A O 1
ATOM 545 N N . GLU A 1 73 ? 14.106 0.830 0.547 1.00 91.62 73 GLU A N 1
ATOM 546 C CA . GLU A 1 73 ? 14.159 -0.180 -0.520 1.00 91.62 73 GLU A CA 1
ATOM 547 C C . GLU A 1 73 ? 12.817 -0.316 -1.256 1.00 91.62 73 GLU A C 1
ATOM 549 O O . GLU A 1 73 ? 12.802 -0.589 -2.458 1.00 91.62 73 GLU A O 1
ATOM 554 N N . GLU A 1 74 ? 11.694 -0.137 -0.552 1.00 93.25 74 GLU A N 1
ATOM 555 C CA . GLU A 1 74 ? 10.355 -0.109 -1.148 1.00 93.25 74 GLU A CA 1
ATOM 556 C C . GLU A 1 74 ? 10.148 1.127 -2.027 1.00 93.25 74 GLU A C 1
ATOM 558 O O . GLU A 1 74 ? 9.683 0.986 -3.159 1.00 93.25 74 GLU A O 1
ATOM 563 N N . ALA A 1 75 ? 10.577 2.304 -1.570 1.00 89.44 75 ALA A N 1
ATOM 564 C CA . ALA A 1 75 ? 10.495 3.536 -2.347 1.00 89.44 75 ALA A CA 1
ATOM 565 C C . ALA A 1 75 ? 11.296 3.423 -3.655 1.00 89.44 75 ALA A C 1
ATOM 567 O O . ALA A 1 75 ? 10.790 3.749 -4.731 1.00 89.44 75 ALA A O 1
ATOM 568 N N . GLN A 1 76 ? 12.509 2.864 -3.588 1.00 89.62 76 GLN A N 1
ATOM 569 C CA . GLN A 1 76 ? 13.319 2.583 -4.775 1.00 89.62 76 GLN A CA 1
ATOM 570 C C . GLN A 1 76 ? 12.643 1.565 -5.709 1.00 89.62 76 GLN A C 1
ATOM 572 O O . GLN A 1 76 ? 12.636 1.747 -6.927 1.00 89.62 76 GLN A O 1
ATOM 577 N N . ALA A 1 77 ? 12.040 0.505 -5.157 1.00 92.12 77 ALA A N 1
ATOM 578 C CA . ALA A 1 77 ? 11.292 -0.479 -5.938 1.00 92.12 77 ALA A CA 1
ATOM 579 C C . ALA A 1 77 ? 10.082 0.143 -6.652 1.00 92.12 77 ALA A C 1
ATOM 581 O O . ALA A 1 77 ? 9.806 -0.205 -7.798 1.00 92.12 77 ALA A O 1
ATOM 582 N N . LYS A 1 78 ? 9.369 1.066 -5.996 1.00 89.88 78 LYS A N 1
ATOM 583 C CA . LYS A 1 78 ? 8.240 1.805 -6.578 1.00 89.88 78 LYS A CA 1
ATOM 584 C C . LYS A 1 78 ? 8.681 2.727 -7.702 1.00 89.88 78 LYS A C 1
ATOM 586 O O . LYS A 1 78 ? 8.041 2.725 -8.747 1.00 89.88 78 LYS A O 1
ATOM 591 N N . ALA A 1 79 ? 9.780 3.460 -7.524 1.00 87.25 79 ALA A N 1
ATOM 592 C CA . ALA A 1 79 ? 10.341 4.294 -8.585 1.00 87.25 79 ALA A CA 1
ATOM 593 C C . ALA A 1 79 ? 10.663 3.453 -9.834 1.00 87.25 79 ALA A C 1
ATOM 595 O O . ALA A 1 79 ? 10.242 3.788 -10.941 1.00 87.25 79 ALA A O 1
ATOM 596 N N . LEU A 1 80 ? 11.299 2.292 -9.642 1.00 90.38 80 LEU A N 1
ATOM 597 C CA . LEU A 1 80 ? 11.552 1.340 -10.724 1.00 90.38 80 LEU A CA 1
ATOM 598 C C . LEU A 1 80 ? 10.268 0.765 -11.336 1.00 90.38 80 LEU A C 1
ATOM 600 O O . LEU A 1 80 ? 10.185 0.635 -12.554 1.00 90.38 80 LEU A O 1
ATOM 604 N N . GLN A 1 81 ? 9.261 0.423 -10.525 1.00 91.69 81 GLN A N 1
ATOM 605 C CA . GLN A 1 81 ? 7.963 -0.045 -11.022 1.00 91.69 81 GLN A CA 1
ATOM 606 C C . GLN A 1 81 ? 7.313 1.006 -11.933 1.00 91.69 81 GLN A C 1
ATOM 608 O O . GLN A 1 81 ? 6.830 0.655 -13.011 1.00 91.69 81 GLN A O 1
ATOM 613 N N . SER A 1 82 ? 7.305 2.276 -11.518 1.00 86.50 82 SER A N 1
ATOM 614 C CA . SER A 1 82 ? 6.764 3.388 -12.305 1.00 86.50 82 SER A CA 1
ATOM 615 C C . SER A 1 82 ? 7.517 3.555 -13.622 1.00 86.50 82 SER A C 1
ATOM 617 O O . SER A 1 82 ? 6.886 3.587 -14.678 1.00 86.50 82 SER A O 1
ATOM 619 N N . TYR A 1 83 ? 8.853 3.562 -13.572 1.00 88.44 83 TYR A N 1
ATOM 620 C CA . TYR A 1 83 ? 9.697 3.631 -14.764 1.00 88.44 83 TYR A CA 1
ATOM 621 C C . TYR A 1 83 ? 9.398 2.490 -15.747 1.00 88.44 83 TYR A C 1
ATOM 623 O O . TYR A 1 83 ? 9.099 2.738 -16.912 1.00 88.44 83 TYR A O 1
ATOM 631 N N . LEU A 1 84 ? 9.405 1.237 -15.279 1.00 90.00 84 LEU A N 1
ATOM 632 C CA . LEU A 1 84 ? 9.155 0.065 -16.125 1.00 90.00 84 LEU A CA 1
ATOM 633 C C . LEU A 1 84 ? 7.733 0.043 -16.692 1.00 90.00 84 LEU A C 1
ATOM 635 O O . LEU A 1 84 ? 7.535 -0.410 -17.815 1.00 90.00 84 LEU A O 1
ATOM 639 N N . THR A 1 85 ? 6.746 0.548 -15.948 1.00 86.56 85 THR A N 1
ATOM 640 C CA . THR A 1 85 ? 5.373 0.693 -16.455 1.00 86.56 85 THR A CA 1
ATOM 641 C C . THR A 1 85 ? 5.332 1.695 -17.611 1.00 86.56 85 THR A C 1
ATOM 643 O O . THR A 1 85 ? 4.740 1.404 -18.648 1.00 86.56 85 THR A O 1
ATOM 646 N N . GLY A 1 86 ? 6.014 2.839 -17.475 1.00 84.00 86 GLY A N 1
ATOM 647 C CA . GLY A 1 86 ? 6.170 3.814 -18.557 1.00 84.00 86 GLY A CA 1
ATOM 648 C C . GLY A 1 86 ? 6.903 3.230 -19.767 1.00 84.00 86 GLY A C 1
ATOM 649 O O . GLY A 1 86 ? 6.410 3.326 -20.889 1.00 84.00 86 GLY A O 1
ATOM 650 N N . ALA A 1 87 ? 8.024 2.541 -19.537 1.00 85.31 87 ALA A N 1
ATOM 651 C CA . ALA A 1 87 ? 8.797 1.875 -20.583 1.00 85.31 87 ALA A CA 1
ATOM 652 C C . ALA A 1 87 ? 7.969 0.824 -21.340 1.00 85.31 87 ALA A C 1
ATOM 654 O O . ALA A 1 87 ? 8.059 0.738 -22.563 1.00 85.31 87 ALA A O 1
ATOM 655 N N . TYR A 1 88 ? 7.126 0.061 -20.636 1.00 86.19 88 TYR A N 1
ATOM 656 C CA . TYR A 1 88 ? 6.243 -0.933 -21.245 1.00 86.19 88 TYR A CA 1
ATOM 657 C C . TYR A 1 88 ? 5.204 -0.282 -22.168 1.00 86.19 88 TYR A C 1
ATOM 659 O O . TYR A 1 88 ? 5.037 -0.711 -23.310 1.00 86.19 88 TYR A O 1
ATOM 667 N N . CYS A 1 89 ? 4.556 0.797 -21.714 1.00 81.81 89 CYS A N 1
ATOM 668 C CA . CYS A 1 89 ? 3.620 1.567 -22.537 1.00 81.81 89 CYS A CA 1
ATOM 669 C C . CYS A 1 89 ? 4.300 2.136 -23.791 1.00 81.81 89 CYS A C 1
ATOM 671 O O . CYS A 1 89 ? 3.776 1.995 -24.896 1.00 81.81 89 CYS A O 1
ATOM 673 N N . THR A 1 90 ? 5.491 2.724 -23.641 1.00 80.44 90 THR A N 1
ATOM 674 C CA . THR A 1 90 ? 6.276 3.258 -24.763 1.00 80.44 90 THR A CA 1
ATOM 675 C C . THR A 1 90 ? 6.659 2.166 -25.758 1.00 80.44 90 THR A C 1
ATOM 677 O O . THR A 1 90 ? 6.506 2.365 -26.961 1.00 80.44 90 THR A O 1
ATOM 680 N N . ALA A 1 91 ? 7.096 0.995 -25.281 1.00 84.19 91 ALA A N 1
ATOM 681 C CA . ALA A 1 91 ? 7.443 -0.142 -26.134 1.00 84.19 91 ALA A CA 1
ATOM 682 C C . ALA A 1 91 ? 6.273 -0.595 -27.010 1.00 84.19 91 ALA A C 1
ATOM 684 O O . ALA A 1 91 ? 6.464 -0.950 -28.174 1.00 84.19 91 ALA A O 1
ATOM 685 N N . TRP A 1 92 ? 5.065 -0.589 -26.440 1.00 82.19 92 TRP A N 1
ATOM 686 C CA . TRP A 1 92 ? 3.855 -0.981 -27.149 1.00 82.19 92 TRP A CA 1
ATOM 687 C C . TRP A 1 92 ? 3.447 0.065 -28.186 1.00 82.19 92 TRP A C 1
ATOM 689 O O . TRP A 1 92 ? 3.236 -0.278 -29.346 1.00 82.19 92 TRP A O 1
ATOM 699 N N . ASN A 1 93 ? 3.425 1.342 -27.792 1.00 80.44 93 ASN A N 1
ATOM 700 C CA . ASN A 1 93 ? 3.042 2.452 -28.668 1.00 80.44 93 ASN A CA 1
ATOM 701 C C . ASN A 1 93 ? 4.029 2.673 -29.823 1.00 80.44 93 ASN A C 1
ATOM 703 O O . ASN A 1 93 ? 3.628 3.128 -30.888 1.00 80.44 93 ASN A O 1
ATOM 707 N N . ARG A 1 94 ? 5.313 2.352 -29.625 1.00 77.38 94 ARG A N 1
ATOM 708 C CA . ARG A 1 94 ? 6.365 2.491 -30.646 1.00 77.38 94 ARG A CA 1
ATOM 709 C C . ARG A 1 94 ? 6.683 1.199 -31.389 1.00 77.38 94 ARG A C 1
ATOM 711 O O . ARG A 1 94 ? 7.639 1.171 -32.155 1.00 77.38 94 ARG A O 1
ATOM 718 N N . HIS A 1 95 ? 5.922 0.132 -31.151 1.00 83.56 95 HIS A N 1
ATOM 719 C CA . HIS A 1 95 ? 6.119 -1.162 -31.803 1.00 83.56 95 HIS A CA 1
ATOM 720 C C . HIS A 1 95 ? 7.565 -1.689 -31.714 1.00 83.56 95 HIS A C 1
ATOM 722 O O . HIS A 1 95 ? 8.083 -2.256 -32.674 1.00 83.56 95 HIS A O 1
ATOM 728 N N . TYR A 1 96 ? 8.218 -1.526 -30.556 1.00 83.44 96 TYR A N 1
ATOM 729 C CA . TYR A 1 96 ? 9.555 -2.092 -30.324 1.00 83.44 96 TYR A CA 1
ATOM 730 C C . TYR A 1 96 ? 9.540 -3.620 -30.483 1.00 83.44 96 TYR A C 1
ATOM 732 O O . TYR A 1 96 ? 8.474 -4.251 -30.458 1.00 83.44 96 TYR A O 1
ATOM 740 N N . LYS A 1 97 ? 10.715 -4.240 -30.637 1.00 87.12 97 LYS A N 1
ATOM 741 C CA . LYS A 1 97 ? 10.805 -5.695 -30.804 1.00 87.12 97 LYS A CA 1
ATOM 742 C C . LYS A 1 97 ? 10.291 -6.416 -29.563 1.00 87.12 97 LYS A C 1
ATOM 744 O O . LYS A 1 97 ? 10.437 -5.942 -28.434 1.00 87.12 97 LYS A O 1
ATOM 749 N N . ASP A 1 98 ? 9.753 -7.611 -29.771 1.00 89.12 98 ASP A N 1
ATOM 750 C CA . ASP A 1 98 ? 9.187 -8.417 -28.684 1.00 89.12 98 ASP A CA 1
ATOM 751 C C . ASP A 1 98 ? 10.229 -8.749 -27.612 1.00 89.12 98 ASP A C 1
ATOM 753 O O . ASP A 1 98 ? 9.928 -8.661 -26.428 1.00 89.12 98 ASP A O 1
ATOM 757 N N . ALA A 1 99 ? 11.497 -8.936 -27.996 1.00 88.62 99 ALA A N 1
ATOM 758 C CA . ALA A 1 99 ? 12.595 -9.117 -27.045 1.00 88.62 99 ALA A CA 1
ATOM 759 C C . ALA A 1 99 ? 12.717 -7.972 -26.014 1.00 88.62 99 ALA A C 1
ATOM 761 O O . ALA A 1 99 ? 13.043 -8.221 -24.852 1.00 88.62 99 ALA A O 1
ATOM 762 N N . TYR A 1 100 ? 12.453 -6.720 -26.413 1.00 88.25 100 TYR A N 1
ATOM 763 C CA . TYR A 1 100 ? 12.431 -5.586 -25.487 1.00 88.25 100 TYR A CA 1
ATOM 764 C C . TYR A 1 100 ? 11.201 -5.647 -24.577 1.00 88.25 100 TYR A C 1
ATOM 766 O O . TYR A 1 100 ? 11.335 -5.555 -23.355 1.00 88.25 100 TYR A O 1
ATOM 774 N N . LYS A 1 101 ? 10.011 -5.853 -25.157 1.00 88.69 101 LYS A N 1
ATOM 775 C CA . LYS A 1 101 ? 8.740 -5.939 -24.416 1.00 88.69 101 LYS A CA 1
ATOM 776 C C . LYS A 1 101 ? 8.781 -7.043 -23.361 1.00 88.69 101 LYS A C 1
ATOM 778 O O . LYS A 1 101 ? 8.490 -6.778 -22.196 1.00 88.69 101 LYS A O 1
ATOM 783 N N . ASP A 1 102 ? 9.234 -8.232 -23.748 1.00 92.75 102 ASP A N 1
ATOM 784 C CA . ASP A 1 102 ? 9.384 -9.398 -22.877 1.00 92.75 102 ASP A CA 1
ATOM 785 C C . ASP A 1 102 ? 10.339 -9.100 -21.719 1.00 92.75 102 ASP A C 1
ATOM 787 O O . ASP A 1 102 ? 10.083 -9.463 -20.566 1.00 92.75 102 ASP A O 1
ATOM 791 N N . LYS A 1 103 ? 11.443 -8.391 -21.995 1.00 92.56 103 LYS A N 1
ATOM 792 C CA . LYS A 1 103 ? 12.410 -8.017 -20.961 1.00 92.56 103 LYS A CA 1
ATOM 793 C C . LYS A 1 103 ? 11.833 -7.003 -19.977 1.00 92.56 103 LYS A C 1
ATOM 795 O O . LYS A 1 103 ? 11.982 -7.211 -18.771 1.00 92.56 103 LYS A O 1
ATOM 800 N N . VAL A 1 104 ? 11.152 -5.955 -20.452 1.00 92.25 104 VAL A N 1
ATOM 801 C CA . VAL A 1 104 ? 10.467 -4.986 -19.575 1.00 92.25 104 VAL A CA 1
ATOM 802 C C . VAL A 1 104 ? 9.413 -5.689 -18.727 1.00 92.25 104 VAL A C 1
ATOM 804 O O . VAL A 1 104 ? 9.393 -5.504 -17.510 1.00 92.25 104 VAL A O 1
ATOM 807 N N . GLN A 1 105 ? 8.573 -6.526 -19.341 1.00 93.56 105 GLN A N 1
ATOM 808 C CA . GLN A 1 105 ? 7.507 -7.243 -18.647 1.00 93.56 105 GLN A CA 1
ATOM 809 C C . GLN A 1 105 ? 8.065 -8.141 -17.541 1.00 93.56 105 GLN A C 1
ATOM 811 O O . GLN A 1 105 ? 7.626 -8.056 -16.394 1.00 93.56 105 GLN A O 1
ATOM 816 N N . ARG A 1 106 ? 9.084 -8.949 -17.845 1.00 95.06 106 ARG A N 1
ATOM 817 C CA . ARG A 1 106 ? 9.733 -9.830 -16.866 1.00 95.06 106 ARG A CA 1
ATOM 818 C C . ARG A 1 106 ? 10.299 -9.054 -15.675 1.00 95.06 106 ARG A C 1
ATOM 820 O O . ARG A 1 106 ? 10.156 -9.491 -14.530 1.00 95.06 106 ARG A O 1
ATOM 827 N N . LEU A 1 107 ? 10.948 -7.913 -15.923 1.00 94.00 107 LEU A N 1
ATOM 828 C CA . LEU A 1 107 ? 11.473 -7.055 -14.856 1.00 94.00 107 LEU A CA 1
ATOM 829 C C . LEU A 1 107 ? 10.339 -6.450 -14.018 1.00 94.00 107 LEU A C 1
ATOM 831 O O . LEU A 1 107 ? 10.415 -6.458 -12.786 1.00 94.00 107 LEU A O 1
ATOM 835 N N . LEU A 1 108 ? 9.270 -5.985 -14.668 1.00 92.81 108 LEU A N 1
ATOM 836 C CA . LEU A 1 108 ? 8.100 -5.416 -14.006 1.00 92.81 108 LEU A CA 1
ATOM 837 C C . LEU A 1 108 ? 7.426 -6.446 -13.088 1.00 92.81 108 LEU A C 1
ATOM 839 O O . LEU A 1 108 ? 7.198 -6.159 -11.912 1.00 92.81 108 LEU A O 1
ATOM 843 N N . GLU A 1 109 ? 7.181 -7.663 -13.575 1.00 93.69 109 GLU A N 1
ATOM 844 C CA . GLU A 1 109 ? 6.596 -8.760 -12.794 1.00 93.69 109 GLU A CA 1
ATOM 845 C C . GLU A 1 109 ? 7.459 -9.128 -11.578 1.00 93.69 109 GLU A C 1
ATOM 847 O O . GLU A 1 109 ? 6.945 -9.331 -10.469 1.00 93.69 109 GLU A O 1
ATOM 852 N N . ALA A 1 110 ? 8.784 -9.171 -11.747 1.00 93.94 110 ALA A N 1
ATOM 853 C CA . ALA A 1 110 ? 9.712 -9.464 -10.660 1.00 93.94 110 ALA A CA 1
ATOM 854 C C . ALA A 1 110 ? 9.651 -8.400 -9.549 1.00 93.94 110 ALA A C 1
ATOM 856 O O . ALA A 1 110 ? 9.584 -8.745 -8.362 1.00 93.94 110 ALA A O 1
ATOM 857 N N . ILE A 1 111 ? 9.629 -7.112 -9.910 1.00 94.56 111 ILE A N 1
ATOM 858 C CA . ILE A 1 111 ? 9.520 -6.005 -8.949 1.00 94.56 111 ILE A CA 1
ATOM 859 C C . ILE A 1 111 ? 8.150 -6.007 -8.266 1.00 94.56 111 ILE A C 1
ATOM 861 O O . ILE A 1 111 ? 8.081 -5.942 -7.036 1.00 94.56 111 ILE A O 1
ATOM 865 N N . GLN A 1 112 ? 7.064 -6.178 -9.023 1.00 94.44 112 GLN A N 1
ATOM 866 C CA . GLN A 1 112 ? 5.709 -6.259 -8.474 1.00 94.44 112 GLN A CA 1
ATOM 867 C C . GLN A 1 112 ? 5.576 -7.395 -7.455 1.00 94.44 112 GLN A C 1
ATOM 869 O O . GLN A 1 112 ? 5.047 -7.192 -6.362 1.00 94.44 112 GLN A O 1
ATOM 874 N N . LYS A 1 113 ? 6.116 -8.583 -7.750 1.00 94.94 113 LYS A N 1
ATOM 875 C CA . LYS A 1 113 ? 6.108 -9.720 -6.816 1.00 94.94 113 LYS A CA 1
ATOM 876 C C . LYS A 1 113 ? 6.833 -9.395 -5.507 1.00 94.94 113 LYS A C 1
ATOM 878 O O . LYS A 1 113 ? 6.361 -9.770 -4.430 1.00 94.94 113 LYS A O 1
ATOM 883 N N . ARG A 1 114 ? 7.969 -8.695 -5.575 1.00 95.06 114 ARG A N 1
ATOM 884 C CA . ARG A 1 114 ? 8.741 -8.272 -4.392 1.00 95.06 114 ARG A CA 1
ATOM 885 C C . ARG A 1 114 ? 7.968 -7.261 -3.550 1.00 95.06 114 ARG A C 1
ATOM 887 O O . ARG A 1 114 ? 7.886 -7.441 -2.334 1.00 95.06 114 ARG A O 1
ATOM 894 N N . LEU A 1 115 ? 7.359 -6.270 -4.195 1.00 95.56 115 LEU A N 1
ATOM 895 C CA . LEU A 1 115 ? 6.499 -5.270 -3.565 1.00 95.56 115 LEU A CA 1
ATOM 896 C C . LEU A 1 115 ? 5.280 -5.910 -2.884 1.00 95.56 115 LEU A C 1
ATOM 898 O O . LEU A 1 115 ? 5.054 -5.696 -1.696 1.00 95.56 115 LEU A O 1
ATOM 902 N N . ILE A 1 116 ? 4.572 -6.814 -3.568 1.00 94.94 116 ILE A N 1
ATOM 903 C CA . ILE A 1 116 ? 3.450 -7.576 -2.989 1.00 94.94 116 ILE A CA 1
ATOM 904 C C . ILE A 1 116 ? 3.890 -8.331 -1.728 1.00 94.94 116 ILE A C 1
ATOM 906 O O . ILE A 1 116 ? 3.194 -8.321 -0.711 1.00 94.94 116 ILE A O 1
ATOM 910 N N . ASN A 1 117 ? 5.047 -8.995 -1.763 1.00 95.19 117 ASN A N 1
ATOM 911 C CA . ASN A 1 117 ? 5.570 -9.732 -0.610 1.00 95.19 117 ASN A CA 1
ATOM 912 C C . ASN A 1 117 ? 5.990 -8.810 0.546 1.00 95.19 117 ASN A C 1
ATOM 914 O O . ASN A 1 117 ? 5.917 -9.202 1.713 1.00 95.19 117 ASN A O 1
ATOM 918 N N . TYR A 1 118 ? 6.450 -7.597 0.248 1.00 95.31 118 TYR A N 1
ATOM 919 C CA . TYR A 1 118 ? 6.693 -6.561 1.247 1.00 95.31 118 TYR A CA 1
ATOM 920 C C . TYR A 1 118 ? 5.393 -6.094 1.900 1.00 95.31 118 TYR A C 1
ATOM 922 O O . TYR A 1 118 ? 5.253 -6.244 3.114 1.00 95.31 118 TYR A O 1
ATOM 930 N N . THR A 1 119 ? 4.394 -5.695 1.116 1.00 93.75 119 THR A N 1
ATOM 931 C CA . THR A 1 119 ? 3.075 -5.286 1.621 1.00 93.75 119 THR A CA 1
ATOM 932 C C . THR A 1 119 ? 2.409 -6.386 2.448 1.00 93.75 119 THR A C 1
ATOM 934 O O . THR A 1 119 ? 1.896 -6.131 3.536 1.00 93.75 119 THR A O 1
ATOM 937 N N . LYS A 1 120 ? 2.492 -7.653 2.016 1.00 93.44 120 LYS A N 1
ATOM 938 C CA . LYS A 1 120 ? 1.926 -8.801 2.750 1.00 93.44 120 LYS A CA 1
ATOM 939 C C . LYS A 1 120 ? 2.503 -8.995 4.154 1.00 93.44 120 LYS A C 1
ATOM 941 O O . LYS A 1 120 ? 1.812 -9.538 5.023 1.00 93.44 120 LYS A O 1
ATOM 946 N N . ARG A 1 121 ? 3.754 -8.596 4.399 1.00 93.44 121 ARG A N 1
ATOM 947 C CA . ARG A 1 121 ? 4.370 -8.678 5.736 1.00 93.44 121 ARG A CA 1
ATOM 948 C C . ARG A 1 121 ? 3.804 -7.644 6.701 1.00 93.44 121 ARG A C 1
ATOM 950 O O . ARG A 1 121 ? 3.775 -7.917 7.892 1.00 93.44 121 ARG A O 1
ATOM 957 N N . GLN A 1 122 ? 3.292 -6.530 6.187 1.00 92.00 122 GLN A N 1
ATOM 958 C CA . GLN A 1 122 ? 2.692 -5.459 6.986 1.00 92.00 122 GLN A CA 1
ATOM 959 C C . GLN A 1 122 ? 1.229 -5.724 7.358 1.00 92.00 122 GLN A C 1
ATOM 961 O O . GLN A 1 122 ? 0.616 -4.943 8.080 1.00 92.00 122 GLN A O 1
ATOM 966 N N . LEU A 1 123 ? 0.649 -6.815 6.851 1.00 93.94 123 LEU A N 1
ATOM 967 C CA . LEU A 1 123 ? -0.729 -7.179 7.145 1.00 93.94 123 LEU A CA 1
ATOM 968 C C . LEU A 1 123 ? -0.881 -7.673 8.584 1.00 93.94 123 LEU A C 1
ATOM 970 O O . LEU A 1 123 ? -0.074 -8.480 9.051 1.00 93.94 123 LEU A O 1
ATOM 974 N N . ILE A 1 124 ? -1.984 -7.276 9.217 1.00 94.94 124 ILE A N 1
ATOM 975 C CA . ILE A 1 124 ? -2.427 -7.771 10.520 1.00 94.94 124 ILE A CA 1
ATOM 976 C C . ILE A 1 124 ? -2.516 -9.301 10.465 1.00 94.94 124 ILE A C 1
ATOM 978 O O . ILE A 1 124 ? -3.221 -9.862 9.621 1.00 94.94 124 ILE A O 1
ATOM 982 N N . LYS A 1 125 ? -1.786 -9.976 11.358 1.00 92.38 125 LYS A N 1
ATOM 983 C CA . LYS A 1 125 ? -1.781 -11.447 11.464 1.00 92.38 125 LYS A CA 1
ATOM 984 C C . LYS A 1 125 ? -2.793 -11.968 12.469 1.00 92.38 125 LYS A C 1
ATOM 986 O O . LYS A 1 125 ? -3.326 -13.053 12.269 1.00 92.38 125 LYS A O 1
ATOM 991 N N . ASP A 1 126 ? -3.064 -11.187 13.510 1.00 93.19 126 ASP A N 1
ATOM 992 C CA . ASP A 1 126 ? -4.046 -11.534 14.527 1.00 93.19 126 ASP A CA 1
ATOM 993 C C . ASP A 1 126 ? -5.481 -11.433 13.965 1.00 93.19 126 ASP A C 1
ATOM 995 O O . ASP A 1 126 ? -5.909 -10.340 13.567 1.00 93.19 126 ASP A O 1
ATOM 999 N N . PRO A 1 127 ? -6.245 -12.542 13.915 1.00 90.19 127 PRO A N 1
ATOM 1000 C CA . PRO A 1 127 ? -7.591 -12.545 13.351 1.00 90.19 127 PRO A CA 1
ATOM 1001 C C . PRO A 1 127 ? -8.565 -11.626 14.090 1.00 90.19 127 PRO A C 1
ATOM 1003 O O . PRO A 1 127 ? -9.425 -11.023 13.449 1.00 90.19 127 PRO A O 1
ATOM 1006 N N . GLU A 1 128 ? -8.428 -11.493 15.414 1.00 91.06 128 GLU A N 1
ATOM 1007 C CA . GLU A 1 128 ? -9.305 -10.652 16.233 1.00 91.06 128 GLU A CA 1
ATOM 1008 C C . GLU A 1 128 ? -9.101 -9.170 15.896 1.00 91.06 128 GLU A C 1
ATOM 1010 O O . GLU A 1 128 ? -10.050 -8.477 15.533 1.00 91.06 128 GLU A O 1
ATOM 1015 N N . THR A 1 129 ? -7.846 -8.709 15.898 1.00 93.44 129 THR A N 1
ATOM 1016 C CA . THR A 1 129 ? -7.461 -7.355 15.471 1.00 93.44 129 THR A CA 1
ATOM 1017 C C . THR A 1 129 ? -7.927 -7.090 14.053 1.00 93.44 129 THR A C 1
ATOM 1019 O O . THR A 1 129 ? -8.494 -6.038 13.777 1.00 93.44 129 THR A O 1
ATOM 1022 N N . SER A 1 130 ? -7.716 -8.048 13.143 1.00 92.00 130 SER A N 1
ATOM 1023 C CA . SER A 1 130 ? -8.145 -7.900 11.753 1.00 92.00 130 SER A CA 1
ATOM 1024 C C . SER A 1 130 ? -9.654 -7.687 11.673 1.00 92.00 130 SER A C 1
ATOM 1026 O O . SER A 1 130 ? -10.101 -6.835 10.910 1.00 92.00 130 SER A O 1
ATOM 1028 N N . LEU A 1 131 ? -10.439 -8.411 12.474 1.00 89.19 131 LEU A N 1
ATOM 1029 C CA . LEU A 1 131 ? -11.891 -8.278 12.499 1.00 89.19 131 LEU A CA 1
ATOM 1030 C C . LEU A 1 131 ? -12.339 -6.918 13.059 1.00 89.19 131 LEU A C 1
ATOM 1032 O O . LEU A 1 131 ? -13.180 -6.276 12.434 1.00 89.19 131 LEU A O 1
ATOM 1036 N N . ILE A 1 132 ? -11.736 -6.443 14.157 1.00 90.25 132 ILE A N 1
ATOM 1037 C CA . ILE A 1 132 ? -12.003 -5.107 14.732 1.00 90.25 132 ILE A CA 1
ATOM 1038 C C . ILE A 1 132 ? -11.678 -4.007 13.716 1.00 90.25 132 ILE A C 1
ATOM 1040 O O . ILE A 1 132 ? -12.492 -3.125 13.453 1.00 90.25 132 ILE A O 1
ATOM 1044 N N . CYS A 1 133 ? -10.502 -4.086 13.098 1.00 91.94 133 CYS A N 1
ATOM 1045 C CA . CYS A 1 133 ? -10.049 -3.135 12.093 1.00 91.94 133 CYS A CA 1
ATOM 1046 C C . CYS A 1 133 ? -11.002 -3.069 10.894 1.00 91.94 133 CYS A C 1
ATOM 1048 O O . CYS A 1 133 ? -11.357 -1.989 10.429 1.00 91.94 133 CYS A O 1
ATOM 1050 N N . ARG A 1 134 ? -11.465 -4.224 10.403 1.00 88.19 134 ARG A N 1
ATOM 1051 C CA . ARG A 1 134 ? -12.448 -4.278 9.310 1.00 88.19 134 ARG A CA 1
ATOM 1052 C C . ARG A 1 134 ? -13.803 -3.729 9.727 1.00 88.19 134 ARG A C 1
ATOM 1054 O O . ARG A 1 134 ? -14.445 -3.075 8.915 1.00 88.19 134 ARG A O 1
ATOM 1061 N N . TYR A 1 135 ? -14.222 -3.985 10.963 1.00 86.31 135 TYR A N 1
ATOM 1062 C CA . TYR A 1 135 ? -15.453 -3.433 11.509 1.00 86.31 135 TYR A CA 1
ATOM 1063 C C . TYR A 1 135 ? -15.420 -1.903 11.527 1.00 86.31 135 TYR A C 1
ATOM 1065 O O . TYR A 1 135 ? -16.326 -1.277 10.993 1.00 86.31 135 TYR A O 1
ATOM 1073 N N . LEU A 1 136 ? -14.354 -1.300 12.060 1.00 88.25 136 LEU A N 1
ATOM 1074 C CA . LEU A 1 136 ? -14.189 0.159 12.131 1.00 88.25 136 LEU A CA 1
ATOM 1075 C C . LEU A 1 136 ? -14.193 0.833 10.752 1.00 88.25 136 LEU A C 1
ATOM 1077 O O . LEU A 1 136 ? -14.705 1.935 10.585 1.00 88.25 136 LEU A O 1
ATOM 1081 N N . VAL A 1 137 ? -13.651 0.148 9.752 1.00 88.12 137 VAL A N 1
ATOM 1082 C CA . VAL A 1 137 ? -13.586 0.621 8.365 1.00 88.12 137 VAL A CA 1
ATOM 1083 C C . VAL A 1 137 ? -14.900 0.386 7.594 1.00 88.12 137 VAL A C 1
ATOM 1085 O O . VAL A 1 137 ? -15.102 0.941 6.519 1.00 88.12 137 VAL A O 1
ATOM 1088 N N . ALA A 1 138 ? -15.825 -0.410 8.134 1.00 80.56 138 ALA A N 1
ATOM 1089 C CA . ALA A 1 138 ? -17.123 -0.731 7.530 1.00 80.56 138 ALA A CA 1
ATOM 1090 C C . ALA A 1 138 ? -18.315 -0.346 8.430 1.00 80.56 138 ALA A C 1
ATOM 1092 O O . ALA A 1 138 ? -19.439 -0.792 8.207 1.00 80.56 138 ALA A O 1
ATOM 1093 N N . SER A 1 139 ? -18.070 0.449 9.470 1.00 65.69 139 SER A N 1
ATOM 1094 C CA . SER A 1 139 ? -18.939 0.662 10.638 1.00 65.69 139 SER A CA 1
ATOM 1095 C C . SER A 1 139 ? -20.284 1.333 10.343 1.00 65.69 139 SER A C 1
ATOM 1097 O O . SER A 1 139 ? -21.173 1.267 11.190 1.00 65.69 139 SER A O 1
ATOM 1099 N N . LEU A 1 140 ? -20.475 1.904 9.145 1.00 60.78 140 LEU A N 1
ATOM 1100 C CA . LEU A 1 140 ? -21.748 2.494 8.703 1.00 60.78 140 LEU A CA 1
ATOM 1101 C C . LEU A 1 140 ? -22.945 1.533 8.856 1.00 60.78 140 LEU A C 1
ATOM 1103 O O . LEU A 1 140 ? -24.081 1.983 8.944 1.00 60.78 140 LEU A O 1
ATOM 1107 N N . TYR A 1 141 ? -22.702 0.219 8.910 1.00 54.81 141 TYR A N 1
ATOM 1108 C CA . TYR A 1 141 ? -23.742 -0.813 8.937 1.00 54.81 141 TYR A CA 1
ATOM 1109 C C . TYR A 1 141 ? -24.065 -1.393 10.329 1.00 54.81 141 TYR A C 1
ATOM 1111 O O . TYR A 1 141 ? -24.983 -2.204 10.430 1.00 54.81 141 TYR A O 1
ATOM 1119 N N . TYR A 1 142 ? -23.352 -1.007 11.397 1.00 59.66 142 TYR A N 1
ATOM 1120 C CA . TYR A 1 142 ? -23.541 -1.579 12.742 1.00 59.66 142 TYR A CA 1
ATOM 1121 C C . TYR A 1 142 ? -23.548 -0.494 13.841 1.00 59.66 142 TYR A C 1
ATOM 1123 O O . TYR A 1 142 ? -22.540 -0.268 14.518 1.00 59.66 142 TYR A O 1
ATOM 1131 N N . PRO A 1 143 ? -24.677 0.208 14.038 1.00 62.84 143 PRO A N 1
ATOM 1132 C CA . PRO A 1 143 ? -24.824 1.165 15.132 1.00 62.84 143 PRO A CA 1
ATOM 1133 C C . PRO A 1 143 ? -24.855 0.458 16.503 1.00 62.84 143 PRO A C 1
ATOM 1135 O O . PRO A 1 143 ? -25.286 -0.689 16.612 1.00 62.84 143 PRO A O 1
ATOM 1138 N N . GLY A 1 144 ? -24.403 1.145 17.560 1.00 65.62 144 GLY A N 1
ATOM 1139 C CA . GLY A 1 144 ? -24.534 0.685 18.956 1.00 65.62 144 GLY A CA 1
ATOM 1140 C C . GLY A 1 144 ? -23.275 0.107 19.616 1.00 65.62 144 GLY A C 1
ATOM 1141 O O . GLY A 1 144 ? -23.343 -0.320 20.759 1.00 65.62 144 GLY A O 1
ATOM 1142 N N . CYS A 1 145 ? -22.130 0.107 18.931 1.00 75.00 145 CYS A N 1
ATOM 1143 C CA . CYS A 1 145 ? -20.849 -0.315 19.503 1.00 75.00 145 CYS A CA 1
ATOM 1144 C C . CYS A 1 145 ? -20.047 0.886 20.035 1.00 75.00 145 CYS A C 1
ATOM 1146 O O . CYS A 1 145 ? -19.950 1.909 19.355 1.00 75.00 145 CYS A O 1
ATOM 1148 N N . ASN A 1 146 ? -19.378 0.740 21.184 1.00 82.38 146 ASN A N 1
ATOM 1149 C CA . ASN A 1 146 ? -18.415 1.719 21.698 1.00 82.38 146 ASN A CA 1
ATOM 1150 C C . ASN A 1 146 ? -17.168 1.797 20.788 1.00 82.38 146 ASN A C 1
ATOM 1152 O O . ASN A 1 146 ? -16.187 1.072 20.977 1.00 82.38 146 ASN A O 1
ATOM 1156 N N . GLN A 1 147 ? -17.220 2.667 19.773 1.00 82.62 147 GLN A N 1
ATOM 1157 C CA . GLN A 1 147 ? -16.137 2.864 18.801 1.00 82.62 147 GLN A CA 1
ATOM 1158 C C . GLN A 1 147 ? -14.846 3.375 19.453 1.00 82.62 147 GLN A C 1
ATOM 1160 O O . GLN A 1 147 ? -13.768 2.958 19.036 1.00 82.62 147 GLN A O 1
ATOM 1165 N N . GLY A 1 148 ? -14.944 4.219 20.487 1.00 83.62 148 GLY A N 1
ATOM 1166 C CA . GLY A 1 148 ? -13.783 4.734 21.218 1.00 83.62 148 GLY A CA 1
ATOM 1167 C C . GLY A 1 148 ? -12.937 3.605 21.805 1.00 83.62 148 GLY A C 1
ATOM 1168 O O . GLY A 1 148 ? -11.736 3.539 21.555 1.00 83.62 148 GLY A O 1
ATOM 1169 N N . LYS A 1 149 ? -13.580 2.628 22.458 1.00 86.38 149 LYS A N 1
ATOM 1170 C CA . LYS A 1 149 ? -12.907 1.429 22.984 1.00 86.38 149 LYS A CA 1
ATOM 1171 C C . LYS A 1 149 ? -12.216 0.610 21.891 1.00 86.38 149 LYS A C 1
ATOM 1173 O O . LYS A 1 149 ? -11.084 0.171 22.075 1.00 86.38 149 LYS A O 1
ATOM 1178 N N . LEU A 1 150 ? -12.875 0.407 20.748 1.00 89.19 150 LEU A N 1
ATOM 1179 C CA . LEU A 1 150 ? -12.269 -0.313 19.623 1.00 89.19 150 LEU A CA 1
ATOM 1180 C C . LEU A 1 150 ? -11.054 0.432 19.059 1.00 89.19 150 LEU A C 1
ATOM 1182 O O . LEU A 1 150 ? -10.055 -0.197 18.720 1.00 89.19 150 LEU A O 1
ATOM 1186 N N . LEU A 1 151 ? -11.123 1.759 18.984 1.00 90.81 151 LEU A N 1
ATOM 1187 C CA . LEU A 1 151 ? -10.030 2.596 18.499 1.00 90.81 151 LEU A CA 1
ATOM 1188 C C . LEU A 1 151 ? -8.849 2.594 19.478 1.00 90.81 151 LEU A C 1
ATOM 1190 O O . LEU A 1 151 ? -7.713 2.474 19.023 1.00 90.81 151 LEU A O 1
ATOM 1194 N N . SER A 1 152 ? -9.092 2.572 20.794 1.00 90.12 152 SER A N 1
ATOM 1195 C CA . SER A 1 152 ? -8.047 2.326 21.800 1.00 90.12 152 SER A CA 1
ATOM 1196 C C . SER A 1 152 ? -7.363 0.971 21.609 1.00 90.12 152 SER A C 1
ATOM 1198 O O . SER A 1 152 ? -6.141 0.929 21.512 1.00 90.12 152 SER A O 1
ATOM 1200 N N . ILE A 1 153 ? -8.126 -0.117 21.438 1.00 92.56 153 ILE A N 1
ATOM 1201 C CA . ILE A 1 153 ? -7.564 -1.460 21.198 1.00 92.56 153 ILE A CA 1
ATOM 1202 C C . ILE A 1 153 ? -6.694 -1.477 19.933 1.00 92.56 153 ILE A C 1
ATOM 1204 O O . ILE A 1 153 ? -5.604 -2.045 19.921 1.00 92.56 153 ILE A O 1
ATOM 1208 N N . VAL A 1 154 ? -7.158 -0.866 18.840 1.00 94.81 154 VAL A N 1
ATOM 1209 C CA . VAL A 1 154 ? -6.411 -0.837 17.571 1.00 94.81 154 VAL A CA 1
ATOM 1210 C C . VAL A 1 154 ? -5.154 0.031 17.673 1.00 94.81 154 VAL A C 1
ATOM 1212 O O . VAL A 1 154 ? -4.127 -0.323 17.084 1.00 94.81 154 VAL A O 1
ATOM 1215 N N . ASN A 1 155 ? -5.210 1.124 18.438 1.00 95.25 155 ASN A N 1
ATOM 1216 C CA . ASN A 1 155 ? -4.060 1.975 18.729 1.00 95.25 155 ASN A CA 1
ATOM 1217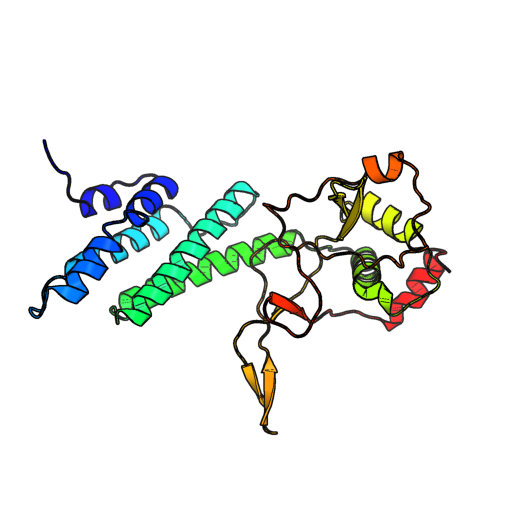 C C . ASN A 1 155 ? -3.000 1.239 19.559 1.00 95.25 155 ASN A C 1
ATOM 1219 O O . ASN A 1 155 ? -1.843 1.186 19.154 1.00 95.25 155 ASN A O 1
ATOM 1223 N N . GLU A 1 156 ? -3.401 0.586 20.653 1.00 94.62 156 GLU A N 1
ATOM 1224 C CA . GLU A 1 156 ? -2.514 -0.234 21.495 1.00 94.62 156 GLU A CA 1
ATOM 1225 C C . GLU A 1 156 ? -1.830 -1.350 20.694 1.00 94.62 156 GLU A C 1
ATOM 1227 O O . GLU A 1 156 ? -0.675 -1.694 20.938 1.00 94.62 156 GLU A O 1
ATOM 1232 N N . ARG A 1 157 ? -2.526 -1.895 19.689 1.00 95.94 157 ARG A N 1
ATOM 1233 C CA . ARG A 1 157 ? -1.988 -2.912 18.774 1.00 95.94 157 ARG A CA 1
ATOM 1234 C C . ARG A 1 157 ? -1.163 -2.323 17.615 1.00 95.94 157 ARG A C 1
ATOM 1236 O O . ARG A 1 157 ? -0.618 -3.086 16.819 1.00 95.94 157 ARG A O 1
ATOM 1243 N N . GLY A 1 158 ? -1.046 -0.998 17.510 1.00 96.31 158 GLY A N 1
ATOM 1244 C CA . GLY A 1 158 ? -0.172 -0.299 16.561 1.00 96.31 158 GLY A CA 1
ATOM 1245 C C . GLY A 1 158 ? -0.685 -0.235 15.118 1.00 96.31 158 GLY A C 1
ATOM 1246 O O . GLY A 1 158 ? 0.118 -0.099 14.186 1.00 96.31 158 GLY A O 1
ATOM 1247 N N . TYR A 1 159 ? -1.996 -0.364 14.897 1.00 97.31 159 TYR A N 1
ATOM 1248 C CA . TYR A 1 159 ? -2.601 -0.336 13.554 1.00 97.31 159 TYR A CA 1
ATOM 1249 C C . TYR A 1 159 ? -3.420 0.926 13.263 1.00 97.31 159 TYR A C 1
ATOM 1251 O O . TYR A 1 159 ? -3.906 1.069 12.139 1.00 97.31 159 TYR A O 1
ATOM 1259 N N . LEU A 1 160 ? -3.552 1.822 14.244 1.00 96.56 160 LEU A N 1
ATOM 1260 C CA . LEU A 1 160 ? -4.213 3.112 14.088 1.00 96.56 160 LEU A CA 1
ATOM 1261 C C . LEU A 1 160 ? -3.199 4.188 13.686 1.00 96.56 160 LEU A C 1
ATOM 1263 O O . LEU A 1 160 ? -2.101 4.244 14.233 1.00 96.56 160 LEU A O 1
ATOM 1267 N N . LEU A 1 161 ? -3.592 5.033 12.742 1.00 96.56 161 LEU A N 1
ATOM 1268 C CA . LEU A 1 161 ? -2.896 6.245 12.324 1.00 96.56 161 LEU A CA 1
ATOM 1269 C C . LEU A 1 161 ? -3.886 7.414 12.399 1.00 96.56 161 LEU A C 1
ATOM 1271 O O . LEU A 1 161 ? -5.103 7.194 12.344 1.00 96.56 161 LEU A O 1
ATOM 1275 N N . LYS A 1 162 ? -3.386 8.644 12.483 1.00 94.56 162 LYS A N 1
ATOM 1276 C CA . LYS A 1 162 ? -4.212 9.855 12.416 1.00 94.56 162 LYS A CA 1
ATOM 1277 C C . LYS A 1 162 ? -3.716 10.839 11.364 1.00 94.56 162 LYS A C 1
ATOM 1279 O O . LYS A 1 162 ? -2.559 10.794 10.988 1.00 94.56 162 LYS A O 1
ATOM 1284 N N . GLU A 1 163 ? -4.599 11.719 10.923 1.00 92.81 163 GLU A N 1
ATOM 1285 C CA . GLU A 1 163 ? -4.270 12.924 10.165 1.00 92.81 163 GLU A CA 1
ATOM 1286 C C . GLU A 1 163 ? -4.941 14.101 10.868 1.00 92.81 163 GLU A C 1
ATOM 1288 O O . GLU A 1 163 ? -6.150 14.063 11.137 1.00 92.81 163 GLU A O 1
ATOM 1293 N N . THR A 1 164 ? -4.147 15.114 11.205 1.00 89.31 164 THR A N 1
ATOM 1294 C CA . THR A 1 164 ? -4.640 16.358 11.801 1.00 89.31 164 THR A CA 1
ATOM 1295 C C . THR A 1 164 ? -4.868 17.391 10.699 1.00 89.31 164 THR A C 1
ATOM 1297 O O . THR A 1 164 ? -3.959 17.687 9.930 1.00 89.31 164 THR A O 1
ATOM 1300 N N . HIS A 1 165 ? -6.077 17.941 10.634 1.00 85.94 165 HIS A N 1
ATOM 1301 C CA . HIS A 1 165 ? -6.493 18.927 9.637 1.00 85.94 165 HIS A CA 1
ATOM 1302 C C . HIS A 1 165 ? -6.251 20.356 10.128 1.00 85.94 165 HIS A C 1
ATOM 1304 O O . HIS A 1 165 ? -6.256 20.613 11.333 1.00 85.94 165 HIS A O 1
ATOM 1310 N N . ASP A 1 166 ? -6.145 21.310 9.201 1.00 86.75 166 ASP A N 1
ATOM 1311 C CA . ASP A 1 166 ? -5.922 22.734 9.511 1.00 86.75 166 ASP A CA 1
ATOM 1312 C C . ASP A 1 166 ? -7.007 23.338 10.419 1.00 86.75 166 ASP A C 1
ATOM 1314 O O . ASP A 1 166 ? -6.754 24.266 11.185 1.00 86.75 166 ASP A O 1
ATOM 1318 N N . ASN A 1 167 ? -8.226 22.790 10.375 1.00 82.19 167 ASN A N 1
ATOM 1319 C CA . ASN A 1 167 ? -9.343 23.198 11.230 1.00 82.19 167 ASN A CA 1
ATOM 1320 C C . ASN A 1 167 ? -9.313 22.568 12.640 1.00 82.19 167 ASN A C 1
ATOM 1322 O O . ASN A 1 167 ? -10.282 22.701 13.387 1.00 82.19 167 ASN A O 1
ATOM 1326 N N . GLY A 1 168 ? -8.243 21.849 12.994 1.00 80.31 168 GLY A N 1
ATOM 1327 C CA . GLY A 1 168 ? -8.102 21.115 14.254 1.00 80.31 168 GLY A CA 1
ATOM 1328 C C . GLY A 1 168 ? -8.860 19.784 14.302 1.00 80.31 168 GLY A C 1
ATOM 1329 O O . GLY A 1 168 ? -8.805 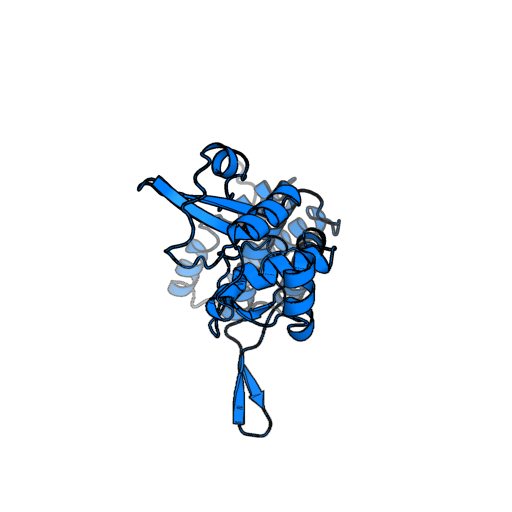19.084 15.314 1.00 80.31 168 GLY A O 1
ATOM 1330 N N . GLY A 1 169 ? -9.563 19.415 13.228 1.00 83.31 169 GLY A N 1
ATOM 1331 C CA . GLY A 1 169 ? -10.207 18.117 13.088 1.00 83.31 169 GLY A CA 1
ATOM 1332 C C . GLY A 1 169 ? -9.182 16.989 12.995 1.00 83.31 169 GLY A C 1
ATOM 1333 O O . GLY A 1 169 ? -8.066 17.180 12.517 1.00 83.31 169 GLY A O 1
ATOM 1334 N N . VAL A 1 170 ? -9.568 15.789 13.426 1.00 87.38 170 VAL A N 1
ATOM 1335 C CA . VAL A 1 170 ? -8.716 14.596 13.343 1.00 87.38 170 VAL A CA 1
ATOM 1336 C C . VAL A 1 170 ? -9.455 13.501 12.591 1.00 87.38 170 VAL A C 1
ATOM 1338 O O . VAL A 1 170 ? -10.587 13.157 12.929 1.00 87.38 170 VAL A O 1
ATOM 1341 N N . SER A 1 171 ? -8.808 12.949 11.570 1.00 90.31 171 SER A N 1
ATOM 1342 C CA . SER A 1 171 ? -9.259 11.744 10.873 1.00 90.31 171 SER A CA 1
ATOM 1343 C C . SER A 1 171 ? -8.409 10.553 11.283 1.00 90.31 171 SER A C 1
ATOM 1345 O O . SER A 1 171 ? -7.200 10.678 11.450 1.00 90.31 171 SER A O 1
ATOM 1347 N N . PHE A 1 172 ? -9.038 9.390 11.439 1.00 92.81 172 PHE A N 1
ATOM 1348 C CA . PHE A 1 172 ? -8.347 8.154 11.795 1.00 92.81 172 PHE A CA 1
ATOM 1349 C C . PHE A 1 172 ? -8.279 7.202 10.609 1.00 92.81 172 PHE A C 1
ATOM 1351 O O . PHE A 1 172 ? -9.224 7.084 9.826 1.00 92.81 172 PHE A O 1
ATOM 1358 N N . PHE A 1 173 ? -7.174 6.469 10.523 1.00 95.19 173 PHE A N 1
ATOM 1359 C CA . PHE A 1 173 ? -6.922 5.501 9.469 1.00 95.19 173 PHE A CA 1
ATOM 1360 C C . PHE A 1 173 ? -6.407 4.191 10.047 1.00 95.19 173 PHE A C 1
ATOM 1362 O O . PHE A 1 173 ? -5.683 4.163 11.039 1.00 95.19 173 PHE A O 1
ATOM 1369 N N . ILE A 1 174 ? -6.752 3.091 9.389 1.00 95.38 174 ILE A N 1
ATOM 1370 C CA . ILE A 1 174 ? -6.307 1.751 9.750 1.00 95.38 174 ILE A CA 1
ATOM 1371 C C . ILE A 1 174 ? -5.382 1.210 8.674 1.00 95.38 174 ILE A C 1
ATOM 1373 O O . ILE A 1 174 ? -5.736 1.160 7.494 1.00 95.38 174 ILE A O 1
ATOM 1377 N N . ARG A 1 175 ? -4.208 0.742 9.093 1.00 95.62 175 ARG A N 1
ATOM 1378 C CA . ARG A 1 175 ? -3.242 0.061 8.223 1.00 95.62 175 ARG A CA 1
ATOM 1379 C C . ARG A 1 175 ? -3.293 -1.458 8.383 1.00 95.62 175 ARG A C 1
ATOM 1381 O O . ARG A 1 175 ? -3.867 -1.995 9.327 1.00 95.62 175 ARG A O 1
ATOM 1388 N N . GLY A 1 176 ? -2.643 -2.167 7.462 1.00 93.94 176 GLY A N 1
ATOM 1389 C CA . GLY A 1 176 ? -2.422 -3.613 7.579 1.00 93.94 176 GLY A CA 1
ATOM 1390 C C . GLY A 1 176 ? -3.638 -4.481 7.234 1.00 93.94 176 GLY A C 1
ATOM 1391 O O . GLY A 1 176 ? -3.650 -5.678 7.529 1.00 93.94 176 GLY A O 1
ATOM 1392 N N . LEU A 1 177 ? -4.657 -3.918 6.584 1.00 92.19 177 LEU A N 1
ATOM 1393 C CA . LEU A 1 177 ? -5.769 -4.690 6.037 1.00 92.19 177 LEU A CA 1
ATOM 1394 C C . LEU A 1 177 ? -5.436 -5.221 4.643 1.00 92.19 177 LEU A C 1
ATOM 1396 O O . LEU A 1 177 ? -4.939 -4.504 3.782 1.00 92.19 177 LEU A O 1
ATOM 1400 N N . ALA A 1 178 ? -5.749 -6.497 4.418 1.00 88.06 178 ALA A N 1
ATOM 1401 C CA . ALA A 1 178 ? -5.654 -7.097 3.095 1.00 88.06 178 ALA A CA 1
ATOM 1402 C C . ALA A 1 178 ? -6.882 -6.712 2.263 1.00 88.06 178 ALA A C 1
ATOM 1404 O O . ALA A 1 178 ? -8.011 -7.016 2.676 1.00 88.06 178 ALA A O 1
ATOM 1405 N N . ALA A 1 179 ? -6.639 -6.116 1.097 1.00 86.44 179 ALA A N 1
ATOM 1406 C CA . ALA A 1 179 ? -7.636 -5.829 0.077 1.00 86.44 179 ALA A CA 1
ATOM 1407 C C . ALA A 1 179 ? -7.036 -5.991 -1.327 1.00 86.44 179 ALA A C 1
ATOM 1409 O O . ALA A 1 179 ? -5.816 -5.963 -1.513 1.00 86.44 179 ALA A O 1
ATOM 1410 N N . LYS A 1 180 ? -7.911 -6.165 -2.318 1.00 89.12 180 LYS A N 1
ATOM 1411 C CA . LYS A 1 180 ? -7.568 -5.988 -3.729 1.00 89.12 180 LYS A CA 1
ATOM 1412 C C . LYS A 1 180 ? -8.215 -4.702 -4.230 1.00 89.12 180 LYS A C 1
ATOM 1414 O O . LYS A 1 180 ? -9.300 -4.347 -3.771 1.00 89.12 180 LYS A O 1
ATOM 1419 N N . VAL A 1 181 ? -7.574 -4.025 -5.174 1.00 88.62 181 VAL A N 1
ATOM 1420 C CA . VAL A 1 181 ? -8.082 -2.773 -5.758 1.00 88.62 181 VAL A CA 1
ATOM 1421 C C . VAL A 1 181 ? -8.606 -3.004 -7.163 1.00 88.62 181 VAL A C 1
ATOM 1423 O O . VAL A 1 181 ? -8.047 -3.802 -7.916 1.00 88.62 181 VAL A O 1
ATOM 1426 N N . GLY A 1 182 ? -9.713 -2.340 -7.488 1.00 85.38 182 GLY A N 1
ATOM 1427 C CA . GLY A 1 182 ? -10.316 -2.409 -8.813 1.00 85.38 182 GLY A CA 1
ATOM 1428 C C . GLY A 1 182 ? -9.424 -1.752 -9.862 1.00 85.38 182 GLY A C 1
ATOM 1429 O O . GLY A 1 182 ? -8.968 -0.624 -9.664 1.00 85.38 182 GLY A O 1
ATOM 1430 N N . ASP A 1 183 ? -9.214 -2.436 -10.981 1.00 84.88 183 ASP A N 1
ATOM 1431 C CA . ASP A 1 183 ? -8.509 -1.902 -12.149 1.00 84.88 183 ASP A CA 1
ATOM 1432 C C . ASP A 1 183 ? -9.499 -1.437 -13.239 1.00 84.88 183 ASP A C 1
ATOM 1434 O O . ASP A 1 183 ? -10.713 -1.578 -13.091 1.00 84.88 183 ASP A O 1
ATOM 1438 N N . ASN A 1 184 ? -8.997 -0.838 -14.318 1.00 81.00 184 ASN A N 1
ATOM 1439 C CA . ASN A 1 184 ? -9.738 -0.413 -15.506 1.00 81.00 184 ASN A CA 1
ATOM 1440 C C . ASN A 1 184 ? -10.178 -1.564 -16.421 1.00 81.00 184 ASN A C 1
ATOM 1442 O O . ASN A 1 184 ? -10.881 -1.327 -17.398 1.00 81.00 184 ASN A O 1
ATOM 1446 N N . THR A 1 185 ? -9.770 -2.791 -16.120 1.00 83.06 185 THR A N 1
ATOM 1447 C CA . THR A 1 185 ? -10.106 -3.981 -16.895 1.00 83.06 185 THR A CA 1
ATOM 1448 C C . THR A 1 185 ? -11.374 -4.650 -16.362 1.00 83.06 185 THR A C 1
ATOM 1450 O O . THR A 1 185 ? -11.613 -4.724 -15.153 1.00 83.06 185 THR A O 1
ATOM 1453 N N . PHE A 1 186 ? -12.200 -5.152 -17.280 1.00 86.56 186 PHE A N 1
ATOM 1454 C CA . PHE A 1 186 ? -13.438 -5.869 -16.979 1.00 86.56 186 PHE A CA 1
ATOM 1455 C C . PHE A 1 186 ? -13.406 -7.250 -17.631 1.00 86.56 186 PHE A C 1
ATOM 1457 O O . PHE A 1 186 ? -12.850 -7.427 -18.713 1.00 86.56 186 PHE A O 1
ATOM 1464 N N . SER A 1 187 ? -13.995 -8.242 -16.972 1.00 82.75 187 SER A N 1
ATOM 1465 C CA . SER A 1 187 ? -14.359 -9.517 -17.583 1.00 82.75 187 SER A CA 1
ATOM 1466 C C . SER A 1 187 ? -15.868 -9.576 -17.793 1.00 82.75 187 SER A C 1
ATOM 1468 O O . SER A 1 187 ? -16.636 -9.009 -17.018 1.00 82.75 187 SER A O 1
ATOM 1470 N N . ILE A 1 188 ? -16.301 -10.265 -18.845 1.00 87.31 188 ILE A N 1
ATOM 1471 C CA . ILE A 1 188 ? -17.721 -10.459 -19.150 1.00 87.31 188 ILE A CA 1
ATOM 1472 C C . ILE A 1 188 ? -18.078 -11.905 -18.803 1.00 87.31 188 ILE A C 1
ATOM 1474 O O . ILE A 1 188 ? -17.417 -12.840 -19.258 1.00 87.31 188 ILE A O 1
ATOM 1478 N N . ASP A 1 189 ? -19.091 -12.104 -17.957 1.00 85.75 189 ASP A N 1
ATOM 1479 C CA . ASP A 1 189 ? -19.574 -13.447 -17.633 1.00 85.75 189 ASP A CA 1
ATOM 1480 C C . ASP A 1 189 ? -20.398 -14.058 -18.780 1.00 85.75 189 ASP A C 1
ATOM 1482 O O . ASP A 1 189 ? -20.804 -13.393 -19.732 1.00 85.75 189 ASP A O 1
ATOM 1486 N N . ARG A 1 190 ? -20.722 -15.350 -18.665 1.00 87.75 190 ARG A N 1
ATOM 1487 C CA . ARG A 1 190 ? -21.568 -16.069 -19.640 1.00 87.75 190 ARG A CA 1
ATOM 1488 C C . ARG A 1 190 ? -22.980 -15.485 -19.840 1.00 87.75 190 ARG A C 1
ATOM 1490 O O . ARG A 1 190 ? -23.715 -15.980 -20.685 1.00 87.75 190 ARG A O 1
ATOM 1497 N N . ARG A 1 191 ? -23.406 -14.522 -19.015 1.00 90.50 191 ARG A N 1
ATOM 1498 C CA . ARG A 1 191 ? -24.700 -13.823 -19.090 1.00 90.50 191 ARG A CA 1
ATOM 1499 C C . ARG A 1 191 ? -24.543 -12.373 -19.564 1.00 90.50 191 ARG A C 1
ATOM 1501 O O . ARG A 1 191 ? -25.497 -11.611 -19.450 1.00 90.50 191 ARG A O 1
ATOM 1508 N N . GLY A 1 192 ? -23.365 -11.986 -20.056 1.00 88.06 192 GLY A N 1
ATOM 1509 C CA . GLY A 1 192 ? -23.099 -10.633 -20.537 1.00 88.06 192 GLY A CA 1
ATOM 1510 C C . GLY A 1 192 ? -22.921 -9.597 -19.426 1.00 88.06 192 GLY A C 1
ATOM 1511 O O . GLY A 1 192 ? -22.952 -8.406 -19.713 1.00 88.06 192 GLY A O 1
ATOM 1512 N N . ARG A 1 193 ? -22.764 -10.007 -18.159 1.00 85.75 193 ARG A N 1
ATOM 1513 C CA . ARG A 1 193 ? -22.553 -9.063 -17.052 1.00 85.75 193 ARG A CA 1
ATOM 1514 C C . ARG A 1 193 ? -21.076 -8.744 -16.909 1.00 85.75 193 ARG A C 1
ATOM 1516 O O . ARG A 1 193 ? -20.248 -9.655 -16.869 1.00 85.75 193 ARG A O 1
ATOM 1523 N N . GLU A 1 194 ? -20.777 -7.460 -16.789 1.00 87.81 194 GLU A N 1
ATOM 1524 C CA . GLU A 1 194 ? -19.425 -6.955 -16.583 1.00 87.81 194 GLU A CA 1
ATOM 1525 C C . GLU A 1 194 ? -19.008 -7.093 -15.118 1.00 87.81 194 GLU A C 1
ATOM 1527 O O . GLU A 1 194 ? -19.726 -6.707 -14.194 1.00 87.81 194 GLU A O 1
ATOM 1532 N N . HIS A 1 195 ? -17.811 -7.628 -14.907 1.00 82.19 195 HIS A N 1
ATOM 1533 C CA . HIS A 1 195 ? -17.174 -7.760 -13.606 1.00 82.19 195 HIS A CA 1
ATOM 1534 C C . HIS A 1 195 ? -15.827 -7.053 -13.658 1.00 82.19 195 HIS A C 1
ATOM 1536 O O . HIS A 1 195 ? -14.949 -7.425 -14.435 1.00 82.19 195 HIS A O 1
ATOM 1542 N N . ARG A 1 196 ? -15.640 -6.025 -12.825 1.00 86.31 196 ARG A N 1
ATOM 1543 C CA . ARG A 1 196 ? -14.344 -5.346 -12.710 1.00 86.31 196 ARG A CA 1
ATOM 1544 C C . ARG A 1 196 ? -13.286 -6.334 -12.216 1.00 86.31 196 ARG A C 1
ATOM 1546 O O . ARG A 1 196 ? -13.536 -7.104 -11.287 1.00 86.31 196 ARG A O 1
ATOM 1553 N N . GLN A 1 197 ? -12.097 -6.300 -12.805 1.00 85.62 197 GLN A N 1
ATOM 1554 C CA . GLN A 1 197 ? -10.968 -7.078 -12.312 1.00 85.62 197 GLN A CA 1
ATOM 1555 C C . GLN A 1 197 ? -10.349 -6.422 -11.073 1.00 85.62 197 GLN A C 1
ATOM 1557 O O . GLN A 1 197 ? -10.313 -5.198 -10.934 1.00 85.62 197 GLN A O 1
ATOM 1562 N N . TYR A 1 198 ? -9.851 -7.257 -10.159 1.00 86.69 198 TYR A N 1
ATOM 1563 C CA . TYR A 1 198 ? -9.246 -6.817 -8.902 1.00 86.69 198 TYR A CA 1
ATOM 1564 C C . TYR A 1 198 ? -7.805 -7.302 -8.799 1.00 86.69 198 TYR A C 1
ATOM 1566 O O . TYR A 1 198 ? -7.544 -8.510 -8.815 1.00 86.69 198 TYR A O 1
ATOM 1574 N N . LEU A 1 199 ? -6.881 -6.361 -8.625 1.00 87.62 199 LEU A N 1
ATOM 1575 C CA . LEU A 1 199 ? -5.447 -6.619 -8.579 1.00 87.62 199 LEU A CA 1
ATOM 1576 C C . LEU A 1 199 ? -4.915 -6.630 -7.145 1.00 87.62 199 LEU A C 1
ATOM 1578 O O . LEU A 1 199 ? -5.463 -6.005 -6.233 1.00 87.62 199 LEU A O 1
ATOM 1582 N N . THR A 1 200 ? -3.830 -7.377 -6.944 1.00 90.25 200 THR A N 1
ATOM 1583 C CA . THR A 1 200 ? -3.111 -7.374 -5.666 1.00 90.25 200 THR A CA 1
ATOM 1584 C C . THR A 1 200 ? -2.293 -6.095 -5.560 1.00 90.25 200 THR A C 1
ATOM 1586 O O . THR A 1 200 ? -1.593 -5.733 -6.499 1.00 90.25 200 THR A O 1
ATOM 1589 N N . VAL A 1 201 ? -2.364 -5.430 -4.412 1.00 90.19 201 VAL A N 1
ATOM 1590 C CA . VAL A 1 201 ? -1.677 -4.157 -4.186 1.00 90.19 201 VAL A CA 1
ATOM 1591 C C . VAL A 1 201 ? -0.169 -4.336 -4.012 1.00 90.19 201 VAL A C 1
ATOM 1593 O O . VAL A 1 201 ? 0.287 -5.250 -3.320 1.00 90.19 201 VAL A O 1
ATOM 1596 N N . THR A 1 202 ? 0.605 -3.437 -4.621 1.00 91.44 202 THR A N 1
ATOM 1597 C CA . THR A 1 202 ? 2.070 -3.366 -4.495 1.00 91.44 202 THR A CA 1
ATOM 1598 C C . THR A 1 202 ? 2.526 -2.351 -3.448 1.00 91.44 202 THR A C 1
ATOM 1600 O O . THR A 1 202 ? 3.710 -2.282 -3.157 1.00 91.44 202 THR A O 1
ATOM 1603 N N . VAL A 1 203 ? 1.606 -1.596 -2.843 1.00 91.00 203 VAL A N 1
ATOM 1604 C CA . VAL A 1 203 ? 1.923 -0.515 -1.898 1.00 91.00 203 VAL A CA 1
ATOM 1605 C C . VAL A 1 203 ? 1.221 -0.722 -0.553 1.00 91.00 203 VAL A C 1
ATOM 1607 O O . VAL A 1 203 ? 0.127 -1.302 -0.531 1.00 91.00 203 VAL A O 1
ATOM 1610 N N . PRO A 1 204 ? 1.807 -0.266 0.567 1.00 92.56 204 PRO A N 1
ATOM 1611 C CA . PRO A 1 204 ? 1.113 -0.174 1.847 1.00 92.56 204 PRO A CA 1
ATOM 1612 C C . PRO A 1 204 ? -0.142 0.695 1.738 1.00 92.56 204 PRO A C 1
ATOM 1614 O O . PRO A 1 204 ? -0.128 1.756 1.116 1.00 92.56 204 PRO A O 1
ATOM 1617 N N . GLN A 1 205 ? -1.234 0.248 2.357 1.00 93.31 205 GLN A N 1
ATOM 1618 C CA . GLN A 1 205 ? -2.518 0.948 2.329 1.00 93.31 205 GLN A CA 1
ATOM 1619 C C . GLN A 1 205 ? -2.937 1.394 3.725 1.00 93.31 205 GLN A C 1
ATOM 1621 O O . GLN A 1 205 ? -2.719 0.677 4.709 1.00 93.31 205 GLN A O 1
ATOM 1626 N N . ALA A 1 206 ? -3.601 2.544 3.771 1.00 95.00 206 ALA A N 1
ATOM 1627 C CA . ALA A 1 206 ? -4.328 3.041 4.927 1.00 95.00 206 ALA A CA 1
ATOM 1628 C C . ALA A 1 206 ? -5.800 3.236 4.541 1.00 95.00 206 ALA A C 1
ATOM 1630 O O . ALA A 1 206 ? -6.108 3.735 3.458 1.00 95.00 206 ALA A O 1
ATOM 1631 N N . PHE A 1 207 ? -6.714 2.809 5.406 1.00 93.44 207 PHE A N 1
ATOM 1632 C CA . PHE A 1 207 ? -8.153 2.854 5.162 1.00 93.44 207 PHE A CA 1
ATOM 1633 C C . PHE A 1 207 ? -8.810 3.833 6.130 1.00 93.44 207 PHE A C 1
ATOM 1635 O O . PHE A 1 207 ? -8.563 3.710 7.331 1.00 93.44 207 PHE A O 1
ATOM 1642 N N . PRO A 1 208 ? -9.640 4.774 5.654 1.00 92.06 208 PRO A N 1
ATOM 1643 C CA . PRO A 1 208 ? -10.313 5.714 6.537 1.00 92.06 208 PRO A CA 1
ATOM 1644 C C . PRO A 1 208 ? -11.262 4.966 7.478 1.00 92.06 208 PRO A C 1
ATOM 1646 O O . PRO A 1 208 ? -11.974 4.044 7.068 1.00 92.06 208 PRO A O 1
ATOM 1649 N N . VAL A 1 209 ? -11.263 5.364 8.746 1.00 89.62 209 VAL A N 1
ATOM 1650 C CA . VAL A 1 209 ? -12.268 4.936 9.717 1.00 89.62 209 VAL A CA 1
ATOM 1651 C C . VAL A 1 209 ? -13.507 5.791 9.507 1.00 89.62 209 VAL A C 1
ATOM 1653 O O . VAL A 1 209 ? -13.433 7.017 9.556 1.00 89.62 209 VAL A O 1
ATOM 1656 N N . TYR A 1 210 ? -14.656 5.150 9.318 1.00 78.50 210 TYR A N 1
ATOM 1657 C CA . TYR A 1 210 ? -15.924 5.865 9.330 1.00 78.50 210 TYR A CA 1
ATOM 1658 C C . TYR A 1 210 ? -16.372 6.003 10.784 1.00 78.50 210 TYR A C 1
ATOM 1660 O O . TYR A 1 210 ? -16.765 5.032 11.433 1.00 78.50 210 TYR A O 1
ATOM 1668 N N . THR A 1 211 ? -16.256 7.204 11.334 1.00 67.38 211 THR A N 1
ATOM 1669 C CA . THR A 1 211 ? -16.830 7.530 12.639 1.00 67.38 211 THR A CA 1
ATOM 1670 C C . THR A 1 211 ? -18.228 8.097 12.420 1.00 67.38 211 THR A C 1
ATOM 1672 O O . THR A 1 211 ? -18.452 8.903 11.516 1.00 67.38 211 THR A O 1
ATOM 1675 N N . ASN A 1 212 ? -19.197 7.671 13.232 1.00 59.12 212 ASN A N 1
ATOM 1676 C CA . ASN A 1 212 ? -20.470 8.384 13.274 1.00 59.12 212 ASN A CA 1
ATOM 1677 C C . ASN A 1 212 ? -20.181 9.724 13.959 1.00 59.12 212 ASN A C 1
ATOM 1679 O O . ASN A 1 212 ? -19.633 9.735 15.062 1.00 59.12 212 ASN A O 1
ATOM 1683 N N . GLY A 1 213 ? -20.501 10.839 13.294 1.00 47.59 213 GLY A N 1
ATOM 1684 C CA . GLY A 1 213 ? -20.064 12.196 13.663 1.00 47.59 213 GLY A CA 1
ATOM 1685 C C . GLY A 1 213 ? -20.404 12.665 15.085 1.00 47.59 213 GLY A C 1
ATOM 1686 O O . GLY A 1 213 ? -19.925 13.709 15.506 1.00 47.59 213 GLY A O 1
ATOM 1687 N N . GLU A 1 214 ? -21.182 11.893 15.844 1.00 43.31 214 GLU A N 1
ATOM 1688 C CA . GLU A 1 214 ? -21.616 12.211 17.206 1.00 43.31 214 GLU A CA 1
ATOM 1689 C C . GLU A 1 214 ? -20.770 11.560 18.319 1.00 43.31 214 GLU A C 1
ATOM 1691 O O . GLU A 1 214 ? -20.923 11.921 19.481 1.00 43.31 214 GLU A O 1
ATOM 1696 N N . THR A 1 215 ? -19.874 10.603 18.029 1.00 44.47 215 THR A N 1
ATOM 1697 C CA . THR A 1 215 ? -19.292 9.743 19.094 1.00 44.47 215 THR A CA 1
ATOM 1698 C C . THR A 1 215 ? -17.890 10.109 19.579 1.00 44.47 215 THR A C 1
ATOM 1700 O O . THR A 1 215 ? -17.370 9.452 20.480 1.00 44.47 215 THR A O 1
ATOM 1703 N N . TYR A 1 216 ? -17.272 11.163 19.049 1.00 49.16 216 TYR A N 1
ATOM 1704 C CA . TYR A 1 216 ? -15.926 11.571 19.461 1.00 49.16 216 TYR A CA 1
ATOM 1705 C C . TYR A 1 216 ? -15.924 12.751 20.439 1.00 49.16 216 TYR A C 1
ATOM 1707 O O . TYR A 1 216 ? -15.277 13.769 20.234 1.00 49.16 216 TYR A O 1
ATOM 1715 N N . THR A 1 217 ? -16.606 12.564 21.569 1.00 46.44 217 THR A N 1
ATOM 1716 C CA . THR A 1 217 ? -16.329 13.299 22.816 1.00 46.44 217 THR A CA 1
ATOM 1717 C C . THR A 1 217 ? -15.186 12.666 23.624 1.00 46.44 217 THR A C 1
ATOM 1719 O O . THR A 1 217 ? -14.807 13.193 24.666 1.00 46.44 217 THR A O 1
ATOM 1722 N N . MET A 1 218 ? -14.564 11.577 23.139 1.00 45.91 218 MET A N 1
ATOM 1723 C CA . MET A 1 218 ? -13.339 10.989 23.714 1.00 45.91 218 MET A CA 1
ATOM 1724 C C . MET A 1 218 ? -12.070 11.808 23.408 1.00 45.91 218 MET A C 1
ATOM 1726 O O . MET A 1 218 ? -11.007 11.269 23.103 1.00 45.91 218 MET A O 1
ATOM 1730 N N . SER A 1 219 ? -12.154 13.130 23.533 1.00 50.78 219 SER A N 1
ATOM 1731 C CA . SER A 1 219 ? -10.989 13.995 23.654 1.00 50.78 219 SER A CA 1
ATOM 1732 C C . SER A 1 219 ? -10.398 13.861 25.061 1.00 50.78 219 SER A C 1
ATOM 1734 O O . SER A 1 219 ? -10.489 14.781 25.872 1.00 50.78 219 SER A O 1
ATOM 1736 N N . SER A 1 220 ? -9.728 12.748 25.365 1.00 64.19 220 SER A N 1
ATOM 1737 C CA . SER A 1 220 ? -8.472 12.959 26.074 1.00 64.19 220 SER A CA 1
ATOM 1738 C C . SER A 1 220 ? -7.490 13.355 24.983 1.00 64.19 220 SER A C 1
ATOM 1740 O O . SER A 1 220 ? -7.180 12.591 24.070 1.00 64.19 220 SER A O 1
ATOM 1742 N N . HIS A 1 221 ? -7.058 14.610 25.016 1.00 71.94 221 HIS A N 1
ATOM 1743 C CA . HIS A 1 221 ? -5.977 15.116 24.173 1.00 71.94 221 HIS A CA 1
ATOM 1744 C C . HIS A 1 221 ? -4.782 14.135 24.146 1.00 71.94 221 HIS A C 1
ATOM 1746 O O . HIS A 1 221 ? -4.108 13.990 23.128 1.00 71.94 221 HIS A O 1
ATOM 1752 N N . ASP A 1 222 ? -4.604 13.388 25.236 1.00 81.94 222 ASP A N 1
ATOM 1753 C CA . ASP A 1 222 ? -3.639 12.307 25.415 1.00 81.94 222 ASP A CA 1
ATOM 1754 C C . ASP A 1 222 ? -3.850 11.109 24.477 1.00 81.94 222 ASP A C 1
ATOM 1756 O O . ASP A 1 222 ? -2.873 10.611 23.920 1.00 81.94 222 ASP A O 1
ATOM 1760 N N . PHE A 1 223 ? -5.091 10.663 24.228 1.00 87.44 223 PHE A N 1
ATOM 1761 C CA . PHE A 1 223 ? -5.340 9.595 23.253 1.00 87.44 223 PHE A CA 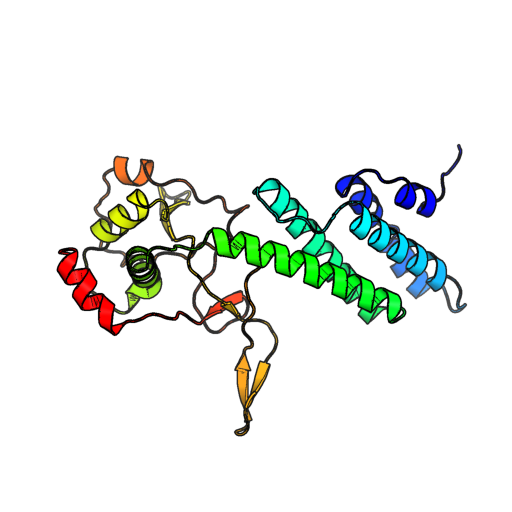1
ATOM 1762 C C . PHE A 1 223 ? -4.904 10.036 21.859 1.00 87.44 223 PHE A C 1
ATOM 1764 O O . PHE A 1 223 ? -4.114 9.346 21.222 1.00 87.44 223 PHE A O 1
ATOM 1771 N N . ILE A 1 224 ? -5.344 11.215 21.411 1.00 87.62 224 ILE A N 1
ATOM 1772 C CA . ILE A 1 224 ? -4.976 11.742 20.089 1.00 87.62 224 ILE A CA 1
ATOM 1773 C C . ILE A 1 224 ? -3.454 11.880 19.971 1.00 87.62 224 ILE A C 1
ATOM 1775 O O . ILE A 1 224 ? -2.895 11.512 18.944 1.00 87.62 224 ILE A O 1
ATOM 1779 N N . LYS A 1 225 ? -2.769 12.352 21.021 1.00 88.94 225 LYS A N 1
ATOM 1780 C CA . LYS A 1 225 ? -1.298 12.425 21.066 1.00 88.94 225 LYS A CA 1
ATOM 1781 C C . LYS A 1 225 ? -0.615 11.063 20.979 1.00 88.94 225 LYS A C 1
ATOM 1783 O O . LYS A 1 225 ? 0.497 10.992 20.470 1.00 88.94 225 LYS A O 1
ATOM 1788 N N . SER A 1 226 ? -1.253 10.008 21.480 1.00 92.69 226 SER A N 1
ATOM 1789 C CA . SER A 1 226 ? -0.699 8.653 21.439 1.00 92.69 226 SER A CA 1
ATOM 1790 C C . SER A 1 226 ? -0.772 8.004 20.054 1.00 92.69 226 SER A C 1
ATOM 1792 O O . SER A 1 226 ? -0.019 7.069 19.790 1.00 92.69 226 SER A O 1
ATOM 1794 N N . VAL A 1 227 ? -1.656 8.484 19.170 1.00 94.56 227 VAL A N 1
ATOM 1795 C CA . VAL A 1 227 ? -1.802 7.939 17.815 1.00 94.56 227 VAL A CA 1
ATOM 1796 C C . VAL A 1 227 ? -0.735 8.555 16.899 1.00 94.56 227 VAL A C 1
ATOM 1798 O O . VAL A 1 227 ? -0.657 9.782 16.805 1.00 94.56 227 VAL A O 1
ATOM 1801 N N . PRO A 1 228 ? 0.081 7.749 16.196 1.00 96.44 228 PRO A N 1
ATOM 1802 C CA . PRO A 1 228 ? 1.074 8.269 15.260 1.00 96.44 228 PRO A CA 1
ATOM 1803 C C . PRO A 1 228 ? 0.420 8.931 14.038 1.00 96.44 228 PRO A C 1
ATOM 1805 O O . PRO A 1 228 ? -0.631 8.493 13.561 1.00 96.44 228 PRO A O 1
ATOM 1808 N N . GLU A 1 229 ? 1.070 9.972 13.513 1.00 96.19 229 GLU A N 1
ATOM 1809 C CA . GLU A 1 229 ? 0.644 10.633 12.274 1.00 96.19 229 GLU A CA 1
ATOM 1810 C C . GLU A 1 229 ? 0.771 9.697 11.063 1.00 96.19 229 GLU A C 1
ATOM 1812 O O . GLU A 1 229 ? 1.676 8.861 10.962 1.00 96.19 229 GLU A O 1
ATOM 1817 N N . LEU A 1 230 ? -0.168 9.845 10.138 1.00 95.94 230 LEU A N 1
ATOM 1818 C CA . LEU A 1 230 ? -0.198 9.183 8.850 1.00 95.94 230 LEU A CA 1
ATOM 1819 C C . LEU A 1 230 ? 0.878 9.798 7.954 1.00 95.94 230 LEU A C 1
ATOM 1821 O O . LEU A 1 230 ? 0.782 10.948 7.539 1.00 95.94 230 LEU A O 1
ATOM 1825 N N . ASP A 1 231 ? 1.874 8.996 7.591 1.00 94.50 231 ASP A N 1
ATOM 1826 C CA . ASP A 1 231 ? 2.794 9.344 6.512 1.00 94.50 231 ASP A CA 1
ATOM 1827 C C . ASP A 1 231 ? 2.097 9.132 5.157 1.00 94.50 231 ASP A C 1
ATOM 1829 O O . ASP A 1 231 ? 2.016 8.007 4.649 1.00 94.50 231 ASP A O 1
ATOM 1833 N N . SER A 1 232 ? 1.559 10.215 4.593 1.00 88.81 232 SER A N 1
ATOM 1834 C CA . SER A 1 232 ? 0.853 10.221 3.307 1.00 88.81 232 SER A CA 1
ATOM 1835 C C . SER A 1 232 ? 1.771 9.985 2.102 1.00 88.81 232 SER A C 1
ATOM 1837 O O . SER A 1 232 ? 1.290 9.576 1.044 1.00 88.81 232 SER A O 1
ATOM 1839 N N . ALA A 1 233 ? 3.087 10.175 2.248 1.00 87.81 233 ALA A N 1
ATOM 1840 C CA . ALA A 1 233 ? 4.056 9.821 1.213 1.00 87.81 233 ALA A CA 1
ATOM 1841 C C . ALA A 1 233 ? 4.288 8.301 1.164 1.00 87.81 233 ALA A C 1
ATOM 1843 O O . ALA A 1 233 ? 4.542 7.729 0.097 1.00 87.81 233 ALA A O 1
ATOM 1844 N N . TYR A 1 234 ? 4.170 7.632 2.312 1.00 91.00 234 TYR A N 1
ATOM 1845 C CA . TYR A 1 234 ? 4.379 6.194 2.431 1.00 91.00 234 TYR A CA 1
ATOM 1846 C C . TYR A 1 234 ? 3.101 5.367 2.216 1.00 91.00 234 TYR A C 1
ATOM 1848 O O . TYR A 1 234 ? 3.115 4.397 1.451 1.00 91.00 234 TYR A O 1
ATOM 1856 N N . TYR A 1 235 ? 1.985 5.731 2.854 1.00 92.88 235 TYR A N 1
ATOM 1857 C CA . TYR A 1 235 ? 0.727 4.985 2.762 1.00 92.88 235 TYR A CA 1
ATOM 1858 C C . TYR A 1 235 ? -0.182 5.504 1.649 1.00 92.88 235 TYR A C 1
ATOM 1860 O O . TYR A 1 235 ? -0.492 6.688 1.567 1.00 92.88 235 TYR A O 1
ATOM 1868 N N . HIS A 1 236 ? -0.731 4.587 0.851 1.00 91.88 236 HIS A N 1
ATOM 1869 C CA . HIS A 1 236 ? -1.794 4.922 -0.090 1.00 91.88 236 HIS A CA 1
ATOM 1870 C C . HIS A 1 236 ? -3.167 4.882 0.596 1.00 91.88 236 HIS A C 1
ATOM 1872 O O . HIS A 1 236 ? -3.646 3.810 0.992 1.00 91.88 236 HIS A O 1
ATOM 1878 N N . ILE A 1 237 ? -3.822 6.039 0.711 1.00 92.31 237 ILE A N 1
ATOM 1879 C CA . ILE A 1 237 ? -5.182 6.128 1.253 1.00 92.31 237 ILE A CA 1
ATOM 1880 C C . ILE A 1 237 ? -6.145 5.436 0.289 1.00 92.31 237 ILE A C 1
ATOM 1882 O O . ILE A 1 237 ? -6.309 5.839 -0.859 1.00 92.31 237 ILE A O 1
ATOM 1886 N N . THR A 1 238 ? -6.795 4.376 0.760 1.00 90.25 238 THR A N 1
ATOM 1887 C CA . THR A 1 238 ? -7.687 3.549 -0.055 1.00 90.25 238 THR A CA 1
ATOM 1888 C C . THR A 1 238 ? -9.093 3.563 0.526 1.00 90.25 238 THR A C 1
ATOM 1890 O O . THR A 1 238 ? -9.299 3.229 1.688 1.00 90.25 238 THR A O 1
ATOM 1893 N N . SER A 1 239 ? -10.078 3.915 -0.300 1.00 86.56 239 SER A N 1
ATOM 1894 C CA . SER A 1 239 ? -11.501 3.885 0.066 1.00 86.56 239 SER A CA 1
ATOM 1895 C C . SER A 1 239 ? -12.202 2.623 -0.446 1.00 86.56 239 SER A C 1
ATOM 1897 O O . SER A 1 239 ? -11.718 1.955 -1.366 1.00 86.56 239 SER A O 1
ATOM 1899 N N . PHE A 1 240 ? -13.367 2.313 0.128 1.00 81.88 240 PHE A N 1
ATOM 1900 C CA . PHE A 1 240 ? -14.238 1.231 -0.337 1.00 81.88 240 PHE A CA 1
ATOM 1901 C C . PHE A 1 240 ? -15.184 1.719 -1.419 1.00 81.88 240 PHE A C 1
ATOM 1903 O O . PHE A 1 240 ? -15.751 2.805 -1.318 1.00 81.88 240 PHE A O 1
ATOM 1910 N N . GLY A 1 241 ? -15.374 0.900 -2.448 1.00 77.12 241 GLY A N 1
ATOM 1911 C CA . GLY A 1 241 ? -16.313 1.209 -3.517 1.00 77.12 241 GLY A CA 1
ATOM 1912 C C . GLY A 1 241 ? -16.109 0.358 -4.760 1.00 77.12 241 GLY A C 1
ATOM 1913 O O . GLY A 1 241 ? -15.131 -0.380 -4.880 1.00 77.12 241 GLY A O 1
ATOM 1914 N N . ASP A 1 242 ? -17.038 0.491 -5.705 1.00 73.69 242 ASP A N 1
ATOM 1915 C CA . ASP A 1 242 ? -16.984 -0.189 -7.001 1.00 73.69 242 ASP A CA 1
ATOM 1916 C C . ASP A 1 242 ? -16.438 0.726 -8.109 1.00 73.69 242 ASP A C 1
ATOM 1918 O O . ASP A 1 242 ? -17.070 0.979 -9.132 1.00 73.69 242 ASP A O 1
ATOM 1922 N N . ARG A 1 243 ? -15.249 1.286 -7.874 1.00 79.44 243 ARG A N 1
ATOM 1923 C CA . ARG A 1 243 ? -14.551 2.159 -8.828 1.00 79.44 243 ARG A CA 1
ATOM 1924 C C . ARG A 1 243 ? -13.071 1.804 -8.913 1.00 79.44 243 ARG A C 1
ATOM 1926 O O . ARG A 1 243 ? -12.544 1.086 -8.061 1.00 79.44 243 ARG A O 1
ATOM 1933 N N . LYS A 1 244 ? -12.404 2.313 -9.950 1.00 82.94 244 LYS A N 1
ATOM 1934 C CA . LYS A 1 244 ? -10.949 2.193 -10.108 1.00 82.94 244 LYS A CA 1
ATOM 1935 C C . LYS A 1 244 ? -10.243 2.671 -8.835 1.00 82.94 244 LYS A C 1
ATOM 1937 O O . LYS A 1 244 ? -10.615 3.701 -8.278 1.00 82.94 244 LYS A O 1
ATOM 1942 N N . GLY A 1 245 ? -9.244 1.921 -8.380 1.00 80.31 245 GLY A N 1
ATOM 1943 C CA . GLY A 1 245 ? -8.433 2.269 -7.211 1.00 80.31 245 GLY A CA 1
ATOM 1944 C C . GLY A 1 245 ? -9.131 2.064 -5.865 1.00 80.31 245 GLY A C 1
ATOM 1945 O O . GLY A 1 245 ? -8.479 2.149 -4.829 1.00 80.31 245 GLY A O 1
ATOM 1946 N N . CYS A 1 246 ? -10.424 1.734 -5.843 1.00 84.81 246 CYS A N 1
ATOM 1947 C CA . CYS A 1 246 ? -11.100 1.374 -4.605 1.00 84.81 246 CYS A CA 1
ATOM 1948 C C . CYS A 1 246 ? -10.879 -0.086 -4.249 1.00 84.81 246 CYS A C 1
ATOM 1950 O O . CYS A 1 246 ? -10.825 -0.972 -5.110 1.00 84.81 246 CYS A O 1
ATOM 1952 N N . ALA A 1 247 ? -10.797 -0.329 -2.946 1.00 84.25 247 ALA A N 1
ATOM 1953 C CA . ALA A 1 247 ? -10.783 -1.669 -2.412 1.00 84.25 247 ALA A CA 1
ATOM 1954 C C . ALA A 1 247 ? -12.167 -2.307 -2.559 1.00 84.25 247 ALA A C 1
ATOM 1956 O O . ALA A 1 247 ? -13.187 -1.753 -2.139 1.00 84.25 247 ALA A O 1
ATOM 1957 N N . ARG A 1 248 ? -12.174 -3.528 -3.086 1.00 73.00 248 ARG A N 1
ATOM 1958 C CA . ARG A 1 248 ? -13.274 -4.479 -2.927 1.00 73.00 248 ARG A CA 1
ATOM 1959 C C . ARG A 1 248 ? -12.682 -5.759 -2.365 1.00 73.00 248 ARG A C 1
ATOM 1961 O O . ARG A 1 248 ? -11.479 -6.000 -2.451 1.00 73.00 248 ARG A O 1
ATOM 1968 N N . HIS A 1 249 ? -13.553 -6.612 -1.847 1.00 61.41 249 HIS A N 1
ATOM 1969 C CA . HIS A 1 249 ? -13.199 -7.937 -1.359 1.00 61.41 249 HIS A CA 1
ATOM 1970 C C . HIS A 1 249 ? -12.534 -7.923 0.022 1.00 61.41 249 HIS A C 1
ATOM 1972 O O . HIS A 1 249 ? -11.318 -7.822 0.180 1.00 61.41 249 HIS A O 1
ATOM 1978 N N . PHE A 1 250 ? -13.360 -8.150 1.037 1.00 62.06 250 PHE A N 1
ATOM 1979 C CA . PHE A 1 250 ? -12.889 -8.540 2.350 1.00 62.06 250 PHE A CA 1
ATOM 1980 C C . PHE A 1 250 ? -13.392 -9.945 2.676 1.00 62.06 250 PHE A C 1
ATOM 1982 O O . PHE A 1 250 ? -14.604 -10.155 2.713 1.00 62.06 250 PHE A O 1
ATOM 1989 N N . PRO A 1 251 ? -12.508 -10.917 2.943 1.00 62.16 251 PRO A N 1
ATOM 1990 C CA . PRO A 1 251 ? -12.919 -12.142 3.608 1.00 62.16 251 PRO A CA 1
ATOM 1991 C C . PRO A 1 251 ? -13.229 -11.803 5.075 1.00 62.16 251 PRO A C 1
ATOM 1993 O O . PRO A 1 251 ? -12.367 -11.927 5.941 1.00 62.16 251 PRO A O 1
ATOM 1996 N N . VAL A 1 252 ? -14.434 -11.294 5.354 1.00 66.31 252 VAL A N 1
ATOM 1997 C CA . VAL A 1 252 ? -14.900 -11.055 6.729 1.00 66.31 252 VAL A CA 1
ATOM 1998 C C . VAL A 1 252 ? -15.849 -12.163 7.129 1.00 66.31 252 VAL A C 1
ATOM 2000 O O . VAL A 1 252 ? -16.836 -12.443 6.452 1.00 66.31 252 VAL A O 1
ATOM 2003 N N . GLN A 1 253 ? -15.581 -12.760 8.280 1.00 77.81 253 GLN A N 1
ATOM 2004 C CA . GLN A 1 253 ? -16.530 -13.635 8.949 1.00 77.81 253 GLN A CA 1
ATOM 2005 C C . GLN A 1 253 ? -17.507 -12.764 9.749 1.00 77.81 253 GLN A C 1
ATOM 2007 O O . GLN A 1 253 ? -17.434 -12.724 10.971 1.00 77.81 253 GLN A O 1
ATOM 2012 N N . TRP A 1 254 ? -18.388 -12.026 9.057 1.00 77.94 254 TRP A N 1
ATOM 2013 C CA . TRP A 1 254 ? -19.319 -11.064 9.679 1.00 77.94 254 TRP A CA 1
ATOM 2014 C C . TRP A 1 254 ? -20.149 -11.676 10.810 1.00 77.94 254 TRP A C 1
ATOM 2016 O O . TRP A 1 254 ? -20.390 -11.024 11.818 1.00 77.94 254 TRP A O 1
ATOM 2026 N N . HIS A 1 255 ? -20.489 -12.960 10.692 1.00 81.12 255 HIS A N 1
ATOM 2027 C CA . HIS A 1 255 ? -21.188 -13.719 11.728 1.00 81.12 255 HIS A CA 1
ATOM 2028 C C . HIS A 1 255 ? -20.443 -13.786 13.076 1.00 81.12 255 HIS A C 1
ATOM 2030 O O . HIS A 1 255 ? -21.080 -14.027 14.091 1.00 81.12 255 HIS A O 1
ATOM 2036 N N . LYS A 1 256 ? -19.122 -13.557 13.115 1.00 84.06 256 LYS A N 1
ATOM 2037 C CA . LYS A 1 256 ? -18.314 -13.540 14.351 1.00 84.06 256 LYS A CA 1
ATOM 2038 C C . LYS A 1 256 ? -18.215 -12.167 15.009 1.00 84.06 256 LYS A C 1
ATOM 2040 O O . LYS A 1 256 ? -17.737 -12.070 16.136 1.00 84.06 256 LYS A O 1
ATOM 2045 N N . VAL A 1 257 ? -18.610 -11.104 14.307 1.00 82.56 257 VAL A N 1
ATOM 2046 C CA . VAL A 1 257 ? -18.509 -9.734 14.823 1.00 82.56 257 VAL A CA 1
ATOM 2047 C C . VAL A 1 257 ? -19.349 -9.553 16.093 1.00 82.56 257 VAL A C 1
ATOM 2049 O O . VAL A 1 257 ? -18.783 -9.072 17.069 1.00 82.56 257 VAL A O 1
ATOM 2052 N N . PRO A 1 258 ? -20.630 -9.978 16.165 1.00 82.00 258 PRO A N 1
ATOM 2053 C CA . PRO A 1 258 ? -21.434 -9.777 17.372 1.00 82.00 258 PRO A CA 1
ATOM 2054 C C . PRO A 1 258 ? -20.829 -10.426 18.624 1.00 82.00 258 PRO A C 1
ATOM 2056 O O . PRO A 1 258 ? -20.749 -9.781 19.668 1.00 82.00 258 PRO A O 1
ATOM 2059 N N . ASP A 1 259 ? -20.350 -11.668 18.513 1.00 85.38 259 ASP A N 1
ATOM 2060 C CA . ASP A 1 259 ? -19.729 -12.387 19.631 1.00 85.38 259 ASP A CA 1
ATOM 2061 C C . ASP A 1 259 ? -18.440 -11.707 20.094 1.00 85.38 259 ASP A C 1
ATOM 2063 O O . ASP A 1 259 ? -18.206 -11.559 21.295 1.00 85.38 259 ASP A O 1
ATOM 2067 N N . LEU A 1 260 ? -17.626 -11.233 19.146 1.00 84.38 260 LEU A N 1
ATOM 2068 C CA . LEU A 1 260 ? -16.424 -10.472 19.459 1.00 84.38 260 LEU A CA 1
ATOM 2069 C C . LEU A 1 260 ? -16.760 -9.165 20.186 1.00 84.38 260 LEU A C 1
ATOM 2071 O O . LEU A 1 260 ? -16.160 -8.860 21.213 1.00 84.38 260 LEU A O 1
ATOM 2075 N N . LEU A 1 261 ? -17.730 -8.401 19.688 1.00 82.19 261 LEU A N 1
ATOM 2076 C CA . LEU A 1 261 ? -18.122 -7.132 20.299 1.00 82.19 261 LEU A CA 1
ATOM 2077 C C . LEU A 1 261 ? -18.709 -7.324 21.707 1.00 82.19 261 LEU A C 1
ATOM 2079 O O . LEU A 1 261 ? -18.413 -6.529 22.599 1.00 82.19 261 LEU A O 1
ATOM 2083 N N . ARG A 1 262 ? -19.465 -8.405 21.948 1.00 83.75 262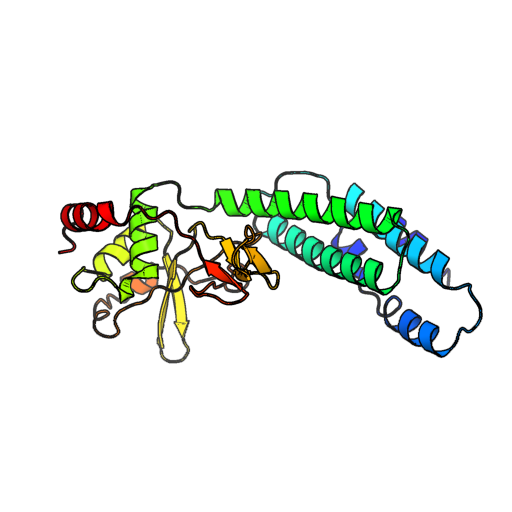 ARG A N 1
ATOM 2084 C CA . ARG A 1 262 ? -19.924 -8.786 23.298 1.00 83.75 262 ARG A CA 1
ATOM 2085 C C . ARG A 1 262 ? -18.760 -9.158 24.214 1.00 83.75 262 ARG A C 1
ATOM 2087 O O . ARG A 1 262 ? -18.698 -8.664 25.336 1.00 83.75 262 ARG A O 1
ATOM 2094 N N . LYS A 1 263 ? -17.816 -9.981 23.737 1.00 85.75 263 LYS A N 1
ATOM 2095 C CA . LYS A 1 263 ? -16.596 -10.358 24.480 1.00 85.75 263 LYS A CA 1
ATOM 2096 C C . LYS A 1 263 ? -15.789 -9.126 24.892 1.00 85.75 263 LYS A C 1
ATOM 2098 O O . LYS A 1 263 ? -15.240 -9.090 25.987 1.00 85.75 263 LYS A O 1
ATOM 2103 N N . LEU A 1 264 ? -15.728 -8.122 24.023 1.00 82.25 264 LEU A N 1
ATOM 2104 C CA . LEU A 1 264 ? -15.038 -6.863 24.281 1.00 82.25 264 LEU A CA 1
ATOM 2105 C C . LEU A 1 264 ? -15.868 -5.877 25.111 1.0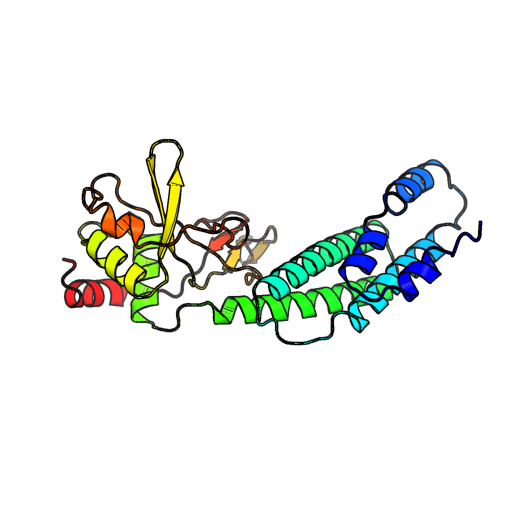0 82.25 264 LEU A C 1
ATOM 2107 O O . LEU A 1 264 ? -15.389 -4.774 25.355 1.00 82.25 264 LEU A O 1
ATOM 2111 N N . SER A 1 265 ? -17.078 -6.233 25.556 1.00 79.31 265 SER A N 1
ATOM 2112 C CA . SER A 1 265 ? -17.998 -5.339 26.280 1.00 79.31 265 SER A CA 1
ATOM 2113 C C . SER A 1 265 ? -18.159 -3.995 25.562 1.00 79.31 265 SER A C 1
ATOM 2115 O O . SER A 1 265 ? -17.965 -2.928 26.148 1.00 79.31 265 SER A O 1
ATOM 2117 N N . CYS A 1 266 ? -18.363 -4.064 24.246 1.00 69.00 266 CYS A N 1
ATOM 2118 C CA . CYS A 1 266 ? -18.571 -2.903 23.388 1.00 69.00 266 CYS A CA 1
ATOM 2119 C C . CYS A 1 266 ? -20.056 -2.613 23.128 1.00 69.00 266 CYS A C 1
ATOM 2121 O O . CYS A 1 266 ? -20.346 -1.564 22.556 1.00 69.00 266 CYS A O 1
ATOM 2123 N N . TYR A 1 267 ? -20.944 -3.525 23.532 1.00 62.25 267 TYR A N 1
ATOM 2124 C CA . TYR A 1 267 ? -22.393 -3.347 23.628 1.00 62.25 267 TYR A CA 1
ATOM 2125 C C . TYR A 1 267 ? -22.806 -3.170 25.087 1.00 62.25 267 TYR A C 1
ATOM 2127 O O . TYR A 1 267 ? -22.080 -3.716 25.953 1.00 62.25 267 TYR A O 1
#

Secondary structure (DSSP, 8-state):
-----HHHHHHH--SHHHHHHHHS-GGGTHHHHHHHHH--SS-SHHHHHHHHHHHHHHHHHHS-S----SHHHHHHHHHHHHHHHHHHHHHHHTT--HHHHHHHHHHHHHHHHHHHHHHHHTS---HHHHHHHHHHHSGGG-TTS-HHHHHHHHHHTT-EEEEE-TTS-EEEEEE----EEEEEEEEE-TTS-EEEEEEEPSS-EEEE----TT------HHHHHHSPB--TTTSEE--BSSSTT-EE-----GGGHHHHHHHTT--